Protein 7TYD (pdb70)

Secondary structure (DSSP, 8-state):
----EE-TT-SPPEEEETTS-EEEEE-EE--EEEEEEE--BTTBSB-SSS-B-EEEEE--EEEEE-S--GGG-EEEEEEEE-SS-EEEEEEEEEEE--/-HHHHHHHHHHHHHHHHHTT---HHHHHHHHHHHHHHHHTT--SHHHHHHHHHHHHHHHT-/-----B-TT-S--EEEETT--EEEEE-B---EEEEEE--BTTBSB-TTS-B-EEEEE--EEEEE-S--GGG-EEEEEEEE-SS-EEEEEEEEEEE-/-HHHHHHHHHHHHHHHHHTT---HHHHHHHHHHHHHHHHTT--SHHHHHHHHHHHHHHTT-

Foldseek 3Di:
DDWWDWDPCFDEAEEEEAQAKDKGATGTDPAKKWKKFQAQDPNRQADDVGHGRIDTDDTVDMDIGGRDDPRNWHKMKIWGGDPHGIDIDIYTYHYHYD/DVLLVVLVVLLVVLLVVLVPDPDPVVSVVSLVVSLVVQVVRDDDPVSVVVSVVSSVVSVVD/DDWWDWDPCFQPAEEEEQQAKDKGATDICAWKWKKFQAADPNDQADDVRHGRIDTDDGVPIDIGGRDDPRRWAKMWIKHGDPVGIDIDMYTYHYYD/DVLVVQQVVLLVVLLVVLVPDPPPVVNVVSLVVSLVSQVVSQDDVVSVVVSVVSSVVSVVD

GO terms:
  GO:0005007 fibroblast growth factor receptor activity (F, IGI)
  GO:0008284 positive regulation of cell population proliferation (P, IGI)
  GO:0008543 fibroblast growth factor receptor signaling pathway (P, IGI)
  GO:0008543 fibroblast growth factor receptor signaling pathway (P, IPI)
  GO:0005007 fibroblast growth factor receptor activity (F, IDA)
  GO:0008201 heparin binding (F, IDA)
  GO:0005783 endoplasmic reticulum (C, IDA)
  GO:0005886 plasma membrane (C, IDA)
  GO:0005911 cell-cell junction (C, IDA)
  GO:0017134 fibroblast growth factor binding (F, IDA)
  GO:0018108 peptidyl-tyrosine phosphorylation (P, IDA)
  GO:0046777 protein autophosphorylation (P, IDA)
  GO:0008284 positive regulation of cell population proliferation (P, IDA)
  GO:0008543 fibroblast growth factor receptor signaling pathway (P, IDA)
  GO:0004713 protein tyrosine kinase activity (F, EXP)
  GO:0043085 positive regulation of catalytic activity (P, IMP)
  GO:0045862 positive regulation of proteolysis (P, IMP)
  GO:0010715 regulation of extracellular matrix disassembly (P, IMP)
  GO:2000573 positive regulation of DNA biosynthetic process (P, IMP)
  GO:0016477 cell migration (P, IMP)

Sequence (316 aa):
PHRPILQAGLPANTTAVVGSDVELLCKVYSPHIQWLKHIVINGSSFGADGFPYVQVLKTVEVLYLRNVSAEDAGEYTCLAGNSIGLSYQSAWLTVLPEGDRRKEMDKVYRTAFKRITSTPDKEKRKEVVKEATEQLRRIAKDEEEKKKAAYMILFLKTLPHRPILQAGLPANTTAVVGSDVELLCKVYPHIQWLKHIVINGSSFGADGFPYVQVLKTVEVLYLRNVSAEDAGEYTCLAGNSIGLSYQSAWLTVLPGDRRKEMDKVYRTAFKRITSTPDKEKRKEVVKEATEQLRRIAKDEEEKKKAAYMILFLKTL

Nearest PDB structures (foldseek):
  7tyd-assembly2_D  TM=1.017E+00  e=3.652E-08  synthetic construct
  7n1k-assembly1_A  TM=9.881E-01  e=3.562E-07  synthetic construct
  7tyd-assembly1_A  TM=1.010E+00  e=1.880E-19  Homo sapiens
  7tyd-assembly2_C  TM=1.003E+00  e=1.451E-16  Homo sapiens
  1ev2-assembly1_H  TM=8.559E-01  e=1.284E-11  Homo sapiens

Solvent-accessible surface area: 15651 Å² total; per-residue (Å²): 178,95,32,0,94,38,73,100,58,47,7,56,114,45,87,14,47,58,49,42,101,10,54,7,79,5,14,50,119,107,112,40,29,5,6,0,22,15,34,76,10,63,77,49,37,55,24,93,80,28,40,12,32,9,52,35,67,47,129,118,30,60,17,179,26,73,102,2,51,80,86,45,20,5,40,4,0,5,0,4,1,26,71,40,12,31,30,104,34,52,6,137,3,56,27,81,115,146,93,96,49,50,66,43,10,52,56,41,2,41,98,8,31,60,44,2,72,90,25,124,84,85,88,38,71,66,65,42,33,60,67,10,46,69,40,1,43,86,54,18,106,60,125,76,22,6,20,20,1,12,7,12,46,20,3,7,78,44,64,168,117,42,11,48,28,64,89,52,34,5,55,118,44,98,12,48,82,46,39,105,13,56,5,70,0,15,56,168,109,68,22,2,3,0,15,20,39,88,9,69,71,54,27,66,20,91,77,30,37,10,35,8,41,38,78,104,93,116,31,37,8,166,26,87,108,2,41,79,92,48,32,4,50,5,0,0,0,0,1,31,70,49,14,31,26,97,46,48,9,128,2,51,23,84,160,75,88,103,55,64,40,4,47,55,40,3,38,92,6,32,61,40,3,72,88,30,125,91,80,83,35,64,67,63,40,33,64,65,9,44,71,46,0,38,73,37,10,148,75,101,65,18,6,22,16,0,13,12,28,32,29,1,2,76,41,58

InterPro domains:
  IPR000719 Protein kinase domain [PS50011] (467-755)
  IPR001245 Serine-threonine/tyrosine-protein kinase, catalytic domain [PF07714] (468-743)
  IPR001245 Serine-threonine/tyrosine-protein kinase, catalytic domain [PR00109] (550-563)
  IPR001245 Serine-threonine/tyrosine-protein kinase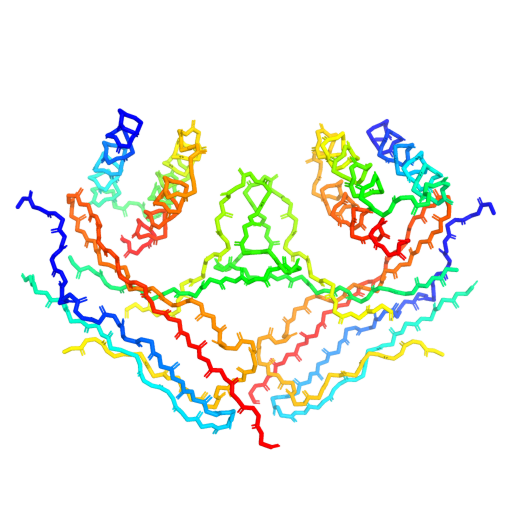, catalytic domain [PR00109] (602-620)
  IPR001245 Serine-threonine/tyrosine-protein kinase, catalytic domain [PR00109] (651-661)
  IPR001245 Serine-threonine/tyrosine-protein kinase, catalytic domain [PR00109] (670-692)
  IPR001245 Serine-threonine/tyrosine-protein kinase, catalytic domain [PR00109] (714-736)
  IPR003598 Immunoglobulin subtype 2 [SM00408] (48-108)
  IPR003598 Immunoglobulin subtype 2 [SM00408] (163-231)
  IPR003598 Immunoglobulin subtype 2 [SM00408] (262-340)
  IPR003599 Immunoglobulin domain subtype [SM00409] (42-116)
  IPR003599 Immunoglobulin domain subtype [SM00409] (157-242)
  IPR003599 Immunoglobulin domain subtype [SM00409] (256-351)
  IPR007110 Immunoglobulin-like domain [PS50835] (152-240)
  IPR007110 Immunoglobulin-like domain [PS50835] (249-349)
  IPR008266 Tyrosine-protein kinase, active site [PS00109] (608-620)
  IPR011009 Protein kinase-like domain superfamily [SSF56112] (458-743)
  IPR013098 Immunoglobulin I-set [PF07679] (161-239)
  IPR013783 Immunoglobulin-like fold [G3DSA:2.60.40.10] (32-110)
  IPR013783 Immunoglobulin-like fold [G3DSA:2.60.40.10] (138-244)

Structure (mmCIF, N/CA/C/O backbone):
data_7TYD
#
_entry.id   7TYD
#
_cell.length_a   52.798
_cell.length_b   58.664
_cell.length_c   68.055
_cell.angle_alpha   90.000
_cell.angle_beta   110.926
_cell.angle_gamma   90.000
#
_symmetry.space_group_name_H-M   'P 1 21 1'
#
loop_
_entity.id
_entity.type
_entity.pdbx_description
1 polymer 'Fibroblast growth factor receptor 4'
2 polymer Binder
3 water water
#
loop_
_atom_site.group_PDB
_atom_site.id
_atom_site.type_symbol
_atom_site.label_atom_id
_atom_site.label_alt_id
_atom_site.label_comp_id
_atom_site.label_asym_id
_atom_site.label_entity_id
_atom_site.label_seq_id
_atom_site.pdbx_PDB_ins_code
_atom_site.Cartn_x
_atom_site.Cartn_y
_atom_site.Cartn_z
_atom_site.occupancy
_atom_site.B_iso_or_equiv
_atom_site.auth_seq_id
_atom_site.auth_comp_id
_atom_site.auth_asym_id
_atom_site.auth_atom_id
_atom_site.pdbx_PDB_model_num
ATOM 1 N N . PRO A 1 23 ? -5.39292 -7.50775 42.47321 1.000 57.98037 246 PRO A N 1
ATOM 2 C CA . PRO A 1 23 ? -6.24819 -7.33330 41.29876 1.000 58.68745 246 PRO A CA 1
ATOM 3 C C . PRO A 1 23 ? -5.89155 -6.08104 40.50782 1.000 69.40823 246 PRO A C 1
ATOM 4 O O . PRO A 1 23 ? -6.77933 -5.41969 39.97020 1.000 67.16025 246 PRO A O 1
ATOM 8 N N . HIS A 1 24 ? -4.60143 -5.76475 40.43672 1.000 69.91159 247 HIS A N 1
ATOM 9 C CA . HIS A 1 24 ? -4.13280 -4.54161 39.80594 1.000 74.25774 247 HIS A CA 1
ATOM 10 C C . HIS A 1 24 ? -3.02061 -4.85185 38.81426 1.000 69.42302 247 HIS A C 1
ATOM 11 O O . HIS A 1 24 ? -2.46788 -5.95452 38.78288 1.000 70.88871 247 HIS A O 1
ATOM 18 N N . ARG A 1 25 ? -2.69922 -3.85307 37.99705 1.000 68.36842 248 ARG A N 1
ATOM 19 C CA . ARG A 1 25 ? -1.45668 -3.86694 37.25357 1.000 66.50622 248 ARG A CA 1
ATOM 20 C C . ARG A 1 25 ? -0.29272 -3.70938 38.22994 1.000 62.95766 248 ARG A C 1
ATOM 21 O O . ARG A 1 25 ? -0.47027 -3.19955 39.33936 1.000 71.07844 248 ARG A O 1
ATOM 23 N N . PRO A 1 26 ? 0.90571 -4.15156 37.85356 1.000 61.32728 249 PRO A N 1
ATOM 24 C CA . PRO A 1 26 ? 2.03759 -4.06469 38.78187 1.000 57.13096 249 PRO A CA 1
ATOM 25 C C . PRO A 1 26 ? 2.38921 -2.62189 39.10565 1.000 55.09300 249 PRO A C 1
ATOM 26 O O . PRO A 1 26 ? 2.22531 -1.71509 38.28544 1.000 60.48360 249 PRO A O 1
ATOM 30 N N . ILE A 1 27 ? 2.87317 -2.41787 40.32771 1.000 62.09172 250 ILE A N 1
ATOM 31 C CA . ILE A 1 27 ? 3.24307 -1.10149 40.83420 1.000 68.65054 250 ILE A CA 1
ATOM 32 C C . ILE A 1 27 ? 4.76204 -1.01965 40.87672 1.000 67.83280 250 ILE A C 1
ATOM 33 O O . ILE A 1 27 ? 5.42288 -1.90356 41.43710 1.000 56.59227 250 ILE A O 1
ATOM 38 N N . LEU A 1 28 ? 5.31441 0.03542 40.28477 1.000 67.78020 251 LEU A N 1
ATOM 39 C CA . LEU A 1 28 ? 6.75406 0.19741 40.16153 1.000 73.68530 251 LEU A CA 1
ATOM 40 C C . LEU A 1 28 ? 7.22233 1.42582 40.92839 1.000 57.52322 251 LEU A C 1
ATOM 41 O O . LEU A 1 28 ? 6.47962 2.39865 41.09105 1.000 47.91769 251 LEU A O 1
ATOM 43 N N . GLN A 1 29 ? 8.46504 1.36141 41.40375 1.000 57.61939 252 GLN A N 1
ATOM 44 C CA . GLN A 1 29 ? 9.10387 2.51170 42.02784 1.000 52.32814 252 GLN A CA 1
ATOM 45 C C . GLN A 1 29 ? 9.16084 3.65528 41.02694 1.000 53.57386 252 GLN A C 1
ATOM 46 O O . GLN A 1 29 ? 9.67687 3.49494 39.91708 1.000 68.74679 252 GLN A O 1
ATOM 52 N N . ALA A 1 30 ? 8.62895 4.81111 41.42409 1.000 52.63641 253 ALA A N 1
ATOM 53 C CA . ALA A 1 30 ? 8.32278 5.86066 40.45657 1.000 46.51970 253 ALA A CA 1
ATOM 54 C C . ALA A 1 30 ? 9.57802 6.43636 39.81174 1.000 63.71340 253 ALA A C 1
ATOM 55 O O . ALA A 1 30 ? 9.58038 6.73949 38.61347 1.000 83.29537 253 ALA A O 1
ATOM 57 N N . GLY A 1 31 ? 10.65457 6.59322 40.58001 1.000 56.10537 254 GLY A N 1
ATOM 58 C CA . GLY A 1 31 ? 11.80705 7.31904 40.07262 1.000 68.64335 254 GLY A CA 1
ATOM 59 C C . GLY A 1 31 ? 12.53753 6.62658 38.93608 1.000 54.56235 254 GLY A C 1
ATOM 60 O O . GLY A 1 31 ? 13.08915 7.29151 38.05505 1.000 37.40559 254 GLY A O 1
ATOM 61 N N . LEU A 1 32 ? 12.54356 5.29327 38.92682 1.000 56.15191 255 LEU A N 1
ATOM 62 C CA . LEU A 1 32 ? 13.45524 4.56452 38.05546 1.000 46.31340 255 LEU A CA 1
ATOM 63 C C . LEU A 1 32 ? 12.72753 3.92266 36.87384 1.000 58.02163 255 LEU A C 1
ATOM 64 O O . LEU A 1 32 ? 11.54014 3.59494 36.97074 1.000 48.09090 255 LEU A O 1
ATOM 69 N N . PRO A 1 33 ? 13.42155 3.71806 35.73532 1.000 55.36240 256 PRO A N 1
ATOM 70 C CA . PRO A 1 33 ? 14.83246 4.07227 35.52414 1.000 46.19794 256 PRO A CA 1
ATOM 71 C C . PRO A 1 33 ? 15.05955 5.57024 35.35084 1.000 39.93375 256 PRO A C 1
ATOM 72 O O . PRO A 1 33 ? 14.16111 6.28953 34.91603 1.000 35.28308 256 PRO A O 1
ATOM 76 N N . ALA A 1 34 ? 16.25376 6.02851 35.70748 1.000 31.82492 257 ALA A N 1
ATOM 77 C CA . ALA A 1 34 ? 16.61228 7.43499 35.61920 1.000 38.45430 257 ALA A CA 1
ATOM 78 C C . ALA A 1 34 ? 17.47763 7.67407 34.39045 1.000 41.72126 257 ALA A C 1
ATOM 79 O O . ALA A 1 34 ? 18.31298 6.83766 34.03565 1.000 44.80106 257 ALA A O 1
ATOM 81 N N . ASN A 1 35 ? 17.27361 8.82049 33.74628 1.000 38.51364 258 ASN A N 1
ATOM 82 C CA . ASN A 1 35 ? 18.04742 9.16352 32.56009 1.000 37.20581 258 ASN A CA 1
ATOM 83 C C . ASN A 1 35 ? 19.53055 9.22933 32.89838 1.000 44.70405 258 ASN A C 1
ATOM 84 O O . ASN A 1 35 ? 19.94978 10.01347 33.75596 1.000 47.90916 258 ASN A O 1
ATOM 89 N N . THR A 1 36 ? 20.32021 8.39970 32.22182 1.000 45.50384 259 THR A N 1
ATOM 90 C CA . THR A 1 36 ? 21.73700 8.23571 32.50896 1.000 44.86635 259 THR A CA 1
ATOM 91 C C . THR A 1 36 ? 22.56678 8.72423 31.33066 1.000 53.46615 259 THR A C 1
ATOM 92 O O . THR A 1 36 ? 22.19110 8.52769 30.17116 1.000 46.10526 259 THR A O 1
ATOM 96 N N . THR A 1 37 ? 23.69122 9.36718 31.63425 1.000 49.57040 260 THR A N 1
ATOM 97 C CA . THR A 1 37 ? 24.64958 9.80648 30.63263 1.000 46.74113 260 THR A CA 1
ATOM 98 C C . THR A 1 37 ? 25.96979 9.08312 30.85648 1.000 50.62450 260 THR A C 1
ATOM 99 O O . THR A 1 37 ? 26.48697 9.05066 31.97748 1.000 59.05249 260 THR A O 1
ATOM 103 N N . ALA A 1 38 ? 26.50745 8.49759 29.78835 1.000 60.17477 261 ALA A N 1
ATOM 104 C CA . ALA A 1 38 ? 27.74982 7.74495 29.87278 1.000 55.40315 261 ALA A CA 1
ATOM 105 C C . ALA A 1 38 ? 28.60798 8.04444 28.65468 1.000 53.71836 261 ALA A C 1
ATOM 106 O O . ALA A 1 38 ? 28.10992 8.45586 27.60519 1.000 50.12629 261 ALA A O 1
ATOM 108 N N . VAL A 1 39 ? 29.90776 7.82150 28.80487 1.000 57.63578 262 VAL A N 1
ATOM 109 C CA . VAL A 1 39 ? 30.84082 7.96544 27.69927 1.000 53.73294 262 VAL A CA 1
ATOM 110 C C . VAL A 1 39 ? 31.00751 6.61770 27.00852 1.000 62.05598 262 VAL A C 1
ATOM 111 O O . VAL A 1 39 ? 30.74837 5.55722 27.58392 1.000 74.13551 262 VAL A O 1
ATOM 113 N N . VAL A 1 40 ? 31.44655 6.65904 25.74877 1.000 61.12256 263 VAL A N 1
ATOM 114 C CA . VAL A 1 40 ? 31.69849 5.42467 25.01710 1.000 67.79597 263 VAL A CA 1
ATOM 115 C C . VAL A 1 40 ? 32.86748 4.68627 25.65936 1.000 61.63227 263 VAL A C 1
ATOM 116 O O . VAL A 1 40 ? 33.75525 5.28944 26.27794 1.000 63.00649 263 VAL A O 1
ATOM 120 N N . GLY A 1 41 ? 32.86116 3.36123 25.52867 1.000 62.94872 264 GLY A N 1
ATOM 121 C CA . GLY A 1 41 ? 33.86168 2.53228 26.16378 1.000 75.94621 264 GLY A CA 1
ATOM 122 C C . GLY A 1 41 ? 33.67137 2.31787 27.64900 1.000 74.52743 264 GLY A C 1
ATOM 123 O O . GLY A 1 41 ? 34.32950 1.43809 28.21950 1.000 77.73168 264 GLY A O 1
ATOM 124 N N . SER A 1 42 ? 32.80136 3.08772 28.29725 1.000 71.21071 265 SER A N 1
ATOM 125 C CA . SER A 1 42 ? 32.51394 2.91121 29.70954 1.000 67.46707 265 SER A CA 1
ATOM 126 C C . SER A 1 42 ? 31.37306 1.91044 29.88331 1.000 75.25017 265 SER A C 1
ATOM 127 O O . SER A 1 42 ? 30.80996 1.39402 28.91508 1.000 74.17500 265 SER A O 1
ATOM 129 N N . ASP A 1 43 ? 31.02743 1.62768 31.13443 1.000 68.34613 266 ASP A N 1
ATOM 130 C CA . ASP A 1 43 ? 29.94635 0.71020 31.45539 1.000 63.08298 266 ASP A CA 1
ATOM 131 C C . ASP A 1 43 ? 28.76396 1.47632 32.03659 1.000 65.89167 266 ASP A C 1
ATOM 132 O O . ASP A 1 43 ? 28.90757 2.58688 32.55556 1.000 67.11146 266 ASP A O 1
ATOM 137 N N . VAL A 1 44 ? 27.58252 0.86776 31.93615 1.000 70.63585 267 VAL A N 1
ATOM 138 C CA . VAL A 1 44 ? 26.32521 1.50879 32.30959 1.000 61.82453 267 VAL A CA 1
ATOM 139 C C . VAL A 1 44 ? 25.46852 0.50774 33.07205 1.000 58.09100 267 VAL A C 1
ATOM 140 O O . VAL A 1 44 ? 25.45531 -0.68537 32.74927 1.000 60.36053 267 VAL A O 1
ATOM 144 N N . GLU A 1 45 ? 24.74607 0.99490 34.08124 1.000 65.38765 268 GLU A N 1
ATOM 145 C CA . GLU A 1 45 ? 23.80829 0.18268 34.84549 1.000 58.52971 268 GLU A CA 1
ATOM 146 C C . GLU A 1 45 ? 22.48029 0.91703 34.95559 1.000 59.07277 268 GLU A C 1
ATOM 147 O O . GLU A 1 45 ? 22.43832 2.06620 35.40758 1.000 63.31891 268 GLU A O 1
ATOM 149 N N . LEU A 1 46 ? 21.40226 0.25520 34.54122 1.000 51.52200 269 LEU A N 1
ATOM 150 C CA . LEU A 1 46 ? 20.05352 0.80260 34.60038 1.000 50.51987 269 LEU A CA 1
ATOM 151 C C . LEU A 1 46 ? 19.23918 0.04274 35.63867 1.000 54.33461 269 LEU A C 1
ATOM 152 O O . LEU A 1 46 ? 19.32716 -1.18511 35.72993 1.000 65.43395 269 LEU A O 1
ATOM 157 N N . LEU A 1 47 ? 18.44117 0.77247 36.41285 1.000 58.33003 270 LEU A N 1
ATOM 158 C CA . LEU A 1 47 ? 17.77134 0.21905 37.57979 1.000 56.26174 270 LEU A CA 1
ATOM 159 C C . LEU A 1 47 ? 16.26079 0.15661 37.38594 1.000 54.99887 270 LEU A C 1
ATOM 160 O O . LEU A 1 47 ? 15.66346 0.99348 36.70266 1.000 51.33931 270 LEU A O 1
ATOM 165 N N . CYS A 1 48 ? 15.65521 -0.85540 38.00610 1.000 60.51401 271 CYS A N 1
ATOM 166 C CA . CYS A 1 48 ? 14.21083 -1.02028 38.08012 1.000 64.87016 271 CYS A CA 1
ATOM 167 C C . CYS A 1 48 ? 13.87917 -1.65442 39.42200 1.000 65.80665 271 CYS A C 1
ATOM 168 O O . CYS A 1 48 ? 14.61277 -2.52405 39.89957 1.000 67.81682 271 CYS A O 1
ATOM 171 N N . LYS A 1 49 ? 12.78235 -1.21340 40.03359 1.000 65.49114 272 LYS A N 1
ATOM 172 C CA . LYS A 1 49 ? 12.37285 -1.70095 41.34811 1.000 68.94044 272 LYS A CA 1
ATOM 173 C C . LYS A 1 49 ? 10.88808 -2.03142 41.30682 1.000 67.34979 272 LYS A C 1
ATOM 174 O O . LYS A 1 49 ? 10.05187 -1.13429 41.15655 1.000 66.53543 272 LYS A O 1
ATOM 176 N N . VAL A 1 50 ? 10.56280 -3.31318 41.44380 1.000 68.60559 273 VAL A N 1
ATOM 177 C CA . VAL A 1 50 ? 9.18500 -3.78956 41.42516 1.000 69.79179 273 VAL A CA 1
ATOM 178 C C . VAL A 1 50 ? 8.70000 -3.95689 42.85686 1.000 56.55892 273 VAL A C 1
ATOM 179 O O . VAL A 1 50 ? 9.42137 -4.48444 43.71278 1.000 48.44507 273 VAL A O 1
ATOM 183 N N . TYR A 1 51 ? 7.47561 -3.50780 43.11866 1.000 54.57334 274 TYR A N 1
ATOM 184 C CA . TYR A 1 51 ? 6.84374 -3.61487 44.43271 1.000 60.58847 274 TYR A CA 1
ATOM 185 C C . TYR A 1 51 ? 5.59872 -4.48471 44.28174 1.000 57.79781 274 TYR A C 1
ATOM 186 O O . TYR A 1 51 ? 4.51471 -3.98691 43.96816 1.000 62.21754 274 TYR A O 1
ATOM 195 N N . SER A 1 52 ? 5.75556 -5.78457 44.50897 1.000 66.69182 275 SER A N 1
ATOM 196 C CA . SER A 1 52 ? 4.64159 -6.71730 44.38263 1.000 77.81428 275 SER A CA 1
ATOM 197 C C . SER A 1 52 ? 4.91269 -8.00714 45.14923 1.000 65.50543 275 SER A C 1
ATOM 198 O O . SER A 1 52 ? 4.01417 -8.82619 45.33823 1.000 62.86164 275 SER A O 1
ATOM 201 N N . PRO A 1 56 ? 4.18724 -11.17351 37.86372 1.000 77.20707 279 PRO A N 1
ATOM 202 C CA . PRO A 1 56 ? 5.08227 -10.01273 37.82720 1.000 68.83453 279 PRO A CA 1
ATOM 203 C C . PRO A 1 56 ? 6.44405 -10.32616 37.20921 1.000 64.42878 279 PRO A C 1
ATOM 204 O O . PRO A 1 56 ? 7.43045 -10.49079 37.92775 1.000 72.70425 279 PRO A O 1
ATOM 208 N N . HIS A 1 57 ? 6.48752 -10.40844 35.88432 1.000 54.92088 280 HIS A N 1
ATOM 209 C CA . HIS A 1 57 ? 7.72582 -10.61658 35.15103 1.000 65.86150 280 HIS A CA 1
ATOM 210 C C . HIS A 1 57 ? 8.27182 -9.28357 34.65311 1.000 56.57255 280 HIS A C 1
ATOM 211 O O . HIS A 1 57 ? 7.53906 -8.30582 34.48408 1.000 45.91764 280 HIS A O 1
ATOM 213 N N . ILE A 1 58 ? 9.58016 -9.25749 34.41884 1.000 55.72064 281 ILE A N 1
ATOM 214 C CA . ILE A 1 58 ? 10.29238 -8.05290 34.01373 1.000 48.15895 281 ILE A CA 1
ATOM 215 C C . ILE A 1 58 ? 11.04515 -8.35047 32.72689 1.000 53.51571 281 ILE A C 1
ATOM 216 O O . ILE A 1 58 ? 11.70209 -9.39182 32.61379 1.000 58.63436 281 ILE A O 1
ATOM 221 N N . GLN A 1 59 ? 10.93577 -7.44922 31.75464 1.000 50.61252 282 GLN A N 1
ATOM 222 C CA . GLN A 1 59 ? 11.78429 -7.49676 30.57352 1.000 58.87770 282 GLN A CA 1
ATOM 223 C C . GLN A 1 59 ? 12.10131 -6.07456 30.14329 1.000 42.23746 282 GLN A C 1
ATOM 224 O O . GLN A 1 59 ? 11.21139 -5.22002 30.09488 1.000 37.02387 282 GLN A O 1
ATOM 230 N N . TRP A 1 60 ? 13.37220 -5.82079 29.86039 1.000 42.89448 283 TRP A N 1
ATOM 231 C CA . TRP A 1 60 ? 13.80714 -4.51326 29.40044 1.000 46.19979 283 TRP A CA 1
ATOM 232 C C . TRP A 1 60 ? 13.70704 -4.42453 27.88669 1.000 43.15370 283 TRP A C 1
ATOM 233 O O . TRP A 1 60 ? 13.75502 -5.43511 27.18101 1.000 49.41203 283 TRP A O 1
ATOM 244 N N . LEU A 1 61 ? 13.58119 -3.19689 27.38919 1.000 48.68031 284 LEU A N 1
ATOM 245 C CA . LEU A 1 61 ? 13.44710 -2.96974 25.96032 1.000 55.03374 284 LEU A CA 1
ATOM 246 C C . LEU A 1 61 ? 14.23526 -1.73997 25.54021 1.000 43.99969 284 LEU A C 1
ATOM 247 O O . LEU A 1 61 ? 14.43194 -0.80506 26.32056 1.000 46.65688 284 LEU A O 1
ATOM 252 N N . LYS A 1 62 ? 14.68107 -1.75737 24.28963 1.000 46.25736 285 LYS A N 1
ATOM 253 C CA . LYS A 1 62 ? 15.30545 -0.61473 23.65039 1.000 44.04867 285 LYS A CA 1
ATOM 254 C C . LYS A 1 62 ? 14.43103 -0.18003 22.48778 1.000 39.12976 285 LYS A C 1
ATOM 255 O O . LYS A 1 62 ? 13.79063 -1.00268 21.82647 1.000 38.87965 285 LYS A O 1
ATOM 261 N N . HIS A 1 63 ? 14.39642 1.11773 22.24888 1.000 42.91774 286 HIS A N 1
ATOM 262 C CA . HIS A 1 63 ? 13.63733 1.66942 21.14084 1.000 48.68280 286 HIS A CA 1
ATOM 263 C C . HIS A 1 63 ? 14.56955 1.85112 19.94881 1.000 50.50982 286 HIS A C 1
ATOM 264 O O . HIS A 1 63 ? 15.46364 2.70205 19.97603 1.000 56.14473 286 HIS A O 1
ATOM 271 N N . ILE A 1 64 ? 14.35434 1.04955 18.91261 1.000 43.42252 287 ILE A N 1
ATOM 272 C CA . ILE A 1 64 ? 15.25241 0.98697 17.76181 1.000 52.16720 287 ILE A CA 1
ATOM 273 C C . ILE A 1 64 ? 14.88964 2.10608 16.79699 1.000 43.37973 287 ILE A C 1
ATOM 274 O O . ILE A 1 64 ? 13.71776 2.27665 16.43687 1.000 41.48578 287 ILE A O 1
ATOM 279 N N . VAL A 1 65 ? 15.89312 2.86025 16.35871 1.000 44.33830 288 VAL A N 1
ATOM 280 C CA . VAL A 1 65 ? 15.70346 3.94736 15.40440 1.000 60.64783 288 VAL A CA 1
ATOM 281 C C . VAL A 1 65 ? 16.17963 3.47020 14.03795 1.000 47.51781 288 VAL A C 1
ATOM 282 O O . VAL A 1 65 ? 17.36392 3.16420 13.85412 1.000 45.32732 288 VAL A O 1
ATOM 286 N N . ILE A 1 66 ? 15.25528 3.39043 13.08480 1.000 39.17366 289 ILE A N 1
ATOM 287 C CA . ILE A 1 66 ? 15.54326 2.92170 11.73458 1.000 43.75206 289 ILE A CA 1
ATOM 288 C C . ILE A 1 66 ? 15.32773 4.09588 10.79159 1.000 46.78273 289 ILE A C 1
ATOM 289 O O . ILE A 1 66 ? 14.18978 4.54248 10.59573 1.000 51.14996 289 ILE A O 1
ATOM 294 N N . ASN A 1 67 ? 16.42183 4.60087 10.21751 1.000 41.02451 290 ASN A N 1
ATOM 295 C CA . ASN A 1 67 ? 16.38627 5.72713 9.28333 1.000 46.64195 290 ASN A CA 1
ATOM 296 C C . ASN A 1 67 ? 15.77704 6.96796 9.93574 1.000 50.80531 290 ASN A C 1
ATOM 297 O O . ASN A 1 67 ? 14.89789 7.62697 9.37668 1.000 55.78318 290 ASN A O 1
ATOM 302 N N . GLY A 1 68 ? 16.25739 7.28424 11.13706 1.000 44.84212 291 GLY A N 1
ATOM 303 C CA . GLY A 1 68 ? 15.81043 8.46869 11.84202 1.000 48.26352 291 GLY A CA 1
ATOM 304 C C . GLY A 1 68 ? 14.38427 8.43335 12.33771 1.000 49.22266 291 GLY A C 1
ATOM 305 O O . GLY A 1 68 ? 13.86053 9.47561 12.74198 1.000 59.61538 291 GLY A O 1
ATOM 306 N N . SER A 1 69 ? 13.73520 7.27147 12.32091 1.000 46.92885 292 SER A N 1
ATOM 307 C CA . SER A 1 69 ? 12.36240 7.14196 12.79502 1.000 46.01744 292 SER A CA 1
ATOM 308 C C . SER A 1 69 ? 12.25672 5.88562 13.64214 1.000 50.97299 292 SER A C 1
ATOM 309 O O . SER A 1 69 ? 12.53537 4.78401 13.15877 1.000 46.75568 292 SER A O 1
ATOM 312 N N . SER A 1 70 ? 11.85876 6.05183 14.90127 1.000 55.82861 293 SER A N 1
ATOM 313 C CA . SER A 1 70 ? 11.65239 4.92194 15.79584 1.000 51.90465 293 SER A CA 1
ATOM 314 C C . SER A 1 70 ? 10.32563 4.21643 15.55630 1.000 54.85415 293 SER A C 1
ATOM 315 O O . SER A 1 70 ? 10.02342 3.24521 16.25644 1.000 60.93332 293 SER A O 1
ATOM 318 N N . PHE A 1 71 ? 9.53380 4.66878 14.59058 1.000 58.22492 294 PHE A N 1
ATOM 319 C CA . PHE A 1 71 ? 8.22179 4.10173 14.32766 1.000 63.59208 294 PHE A CA 1
ATOM 320 C C . PHE A 1 71 ? 8.18150 3.46134 12.94639 1.000 65.79809 294 PHE A C 1
ATOM 321 O O . PHE A 1 71 ? 8.85984 3.90390 12.01463 1.000 53.99834 294 PHE A O 1
ATOM 329 N N . GLY A 1 72 ? 7.37404 2.41462 12.82984 1.000 67.30953 295 GLY A N 1
ATOM 330 C CA . GLY A 1 72 ? 7.30998 1.59593 11.63544 1.000 65.84228 295 GLY A CA 1
ATOM 331 C C . GLY A 1 72 ? 6.34768 2.11588 10.59155 1.000 70.17961 295 GLY A C 1
ATOM 332 O O . GLY A 1 72 ? 6.05470 3.31336 10.51627 1.000 69.92642 295 GLY A O 1
ATOM 333 N N . ALA A 1 73 ? 5.84476 1.19161 9.77098 1.000 61.92749 296 ALA A N 1
ATOM 334 C CA . ALA A 1 73 ? 4.97638 1.57238 8.66216 1.000 58.80387 296 ALA A CA 1
ATOM 335 C C . ALA A 1 73 ? 3.59609 1.98799 9.15510 1.000 6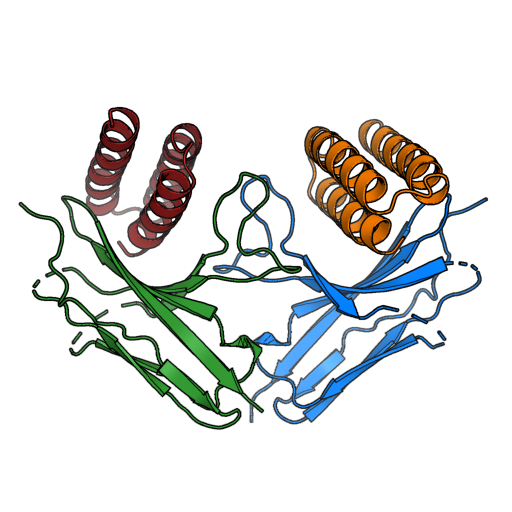0.06625 296 ALA A C 1
ATOM 336 O O . ALA A 1 73 ? 3.09245 3.05721 8.79149 1.000 56.29397 296 ALA A O 1
ATOM 338 N N . ASP A 1 74 ? 2.96574 1.15438 9.98249 1.000 65.43543 297 ASP A N 1
ATOM 339 C CA . ASP A 1 74 ? 1.61197 1.42691 10.44729 1.000 47.50073 297 ASP A CA 1
ATOM 340 C C . ASP A 1 74 ? 1.56166 2.41983 11.60043 1.000 52.71184 297 ASP A C 1
ATOM 341 O O . ASP A 1 74 ? 0.46815 2.86958 11.96009 1.000 48.61642 297 ASP A O 1
ATOM 343 N N . GLY A 1 75 ? 2.70350 2.77695 12.17860 1.000 52.29389 298 GLY A N 1
ATOM 344 C CA . GLY A 1 75 ? 2.74308 3.64692 13.33284 1.000 54.65706 298 GLY A CA 1
ATOM 345 C C . GLY A 1 75 ? 3.09718 2.96528 14.63553 1.000 56.42064 298 GLY A C 1
ATOM 346 O O . GLY A 1 75 ? 2.87167 3.55128 15.70007 1.000 66.62289 298 GLY A O 1
ATOM 347 N N . PHE A 1 76 ? 3.62833 1.75122 14.58975 1.000 59.54038 299 PHE A N 1
ATOM 348 C CA . PHE A 1 76 ? 4.08658 1.00518 15.74991 1.000 54.35149 299 PHE A CA 1
ATOM 349 C C . PHE A 1 76 ? 5.58266 1.21611 15.96054 1.000 59.53255 299 PHE A C 1
ATOM 350 O O . PHE A 1 76 ? 6.33536 1.38204 14.99522 1.000 64.34249 299 PHE A O 1
ATOM 358 N N . PRO A 1 77 ? 6.04303 1.20853 17.20757 1.000 68.60087 300 PRO A N 1
ATOM 359 C CA . PRO A 1 77 ? 7.45594 1.48408 17.47150 1.000 71.34472 300 PRO A CA 1
ATOM 360 C C . PRO A 1 77 ? 8.32982 0.25653 17.27858 1.000 62.63059 300 PRO A C 1
ATOM 361 O O . PRO A 1 77 ? 7.91844 -0.88219 17.51572 1.000 57.13511 300 PRO A O 1
ATOM 365 N N . TYR A 1 78 ? 9.55456 0.51001 16.82260 1.000 66.17818 301 TYR A N 1
ATOM 366 C CA . TYR A 1 78 ? 10.59292 -0.51294 16.78845 1.000 56.58257 301 TYR A CA 1
ATOM 367 C C . TYR A 1 78 ? 11.09384 -0.70391 18.21203 1.000 48.21085 301 TYR A C 1
ATOM 368 O O . TYR A 1 78 ? 11.77951 0.16832 18.75620 1.000 49.72888 301 TYR A O 1
ATOM 377 N N . VAL A 1 79 ? 10.74385 -1.82653 18.82730 1.000 51.86850 302 VAL A N 1
ATOM 378 C CA . VAL A 1 79 ? 11.11711 -2.09713 20.20761 1.000 41.90767 302 VAL A CA 1
ATOM 379 C C . VAL A 1 79 ? 11.63578 -3.52309 20.30118 1.000 41.36280 302 VAL A C 1
ATOM 380 O O . VAL A 1 79 ? 11.04947 -4.45028 19.72711 1.000 45.23590 302 VAL A O 1
ATOM 384 N N . GLN A 1 80 ? 12.74710 -3.69955 21.01177 1.000 38.51290 303 GLN A N 1
ATOM 385 C CA . GLN A 1 80 ? 13.45247 -4.97130 21.09083 1.000 45.49688 303 GLN A CA 1
ATOM 386 C C . GLN A 1 80 ? 13.64017 -5.35873 22.55033 1.000 49.62474 303 GLN A C 1
ATOM 387 O O . GLN A 1 80 ? 14.00420 -4.51418 23.37229 1.000 46.22397 303 GLN A O 1
ATOM 393 N N . VAL A 1 81 ? 13.39725 -6.62742 22.86977 1.000 40.52163 304 VAL A N 1
ATOM 394 C CA . VAL A 1 81 ? 13.57183 -7.11474 24.23510 1.000 41.70806 304 VAL A CA 1
ATOM 395 C C . VAL A 1 81 ? 15.04730 -7.40957 24.47371 1.000 46.09420 304 VAL A C 1
ATOM 396 O O . VAL A 1 81 ? 15.70325 -8.06486 23.65556 1.000 52.47989 304 VAL A O 1
ATOM 398 N N . LEU A 1 82 ? 15.57234 -6.92836 25.60077 1.000 46.53537 305 LEU A N 1
ATOM 399 C CA . LEU A 1 82 ? 16.99013 -7.04735 25.92906 1.000 46.49329 305 LEU A CA 1
ATOM 400 C C . LEU A 1 82 ? 17.28670 -8.14741 26.93755 1.000 47.71203 305 LEU A C 1
ATOM 401 O O . LEU A 1 82 ? 18.26597 -8.88128 26.77478 1.000 48.04537 305 LEU A O 1
ATOM 406 N N . LYS A 1 83 ? 16.47837 -8.26679 27.98651 1.000 44.77031 306 LYS A N 1
ATOM 407 C CA . LYS A 1 83 ? 16.68966 -9.27356 29.01492 1.000 39.08767 306 LYS A CA 1
ATOM 408 C C . LYS A 1 83 ? 15.34317 -9.61162 29.63864 1.000 47.36946 306 LYS A C 1
ATOM 409 O O . LYS A 1 83 ? 14.30864 -9.04743 29.27277 1.000 43.32123 306 LYS A O 1
ATOM 411 N N . THR A 1 84 ? 15.36149 -10.54503 30.58484 1.000 59.35412 307 THR A N 1
ATOM 412 C CA . THR A 1 84 ? 14.14471 -10.95041 31.28045 1.000 58.15487 307 THR A CA 1
ATOM 413 C C . THR A 1 84 ? 14.42090 -11.24391 32.75231 1.000 56.19865 307 THR A C 1
ATOM 414 O O . THR A 1 84 ? 15.57455 -11.33536 33.17242 1.000 52.10942 307 THR A O 1
ATOM 418 N N . VAL A 1 92 ? 16.38438 -5.03587 43.69649 1.000 43.50229 315 VAL A N 1
ATOM 419 C CA . VAL A 1 92 ? 16.20800 -4.09913 42.59352 1.000 74.09126 315 VAL A CA 1
ATOM 420 C C . VAL A 1 92 ? 16.71101 -4.71775 41.29515 1.000 68.30948 315 VAL A C 1
ATOM 421 O O . VAL A 1 92 ? 17.77379 -5.33710 41.26311 1.000 69.74477 315 VAL A O 1
ATOM 423 N N . GLU A 1 93 ? 15.94094 -4.54502 40.22368 1.000 63.04711 316 GLU A N 1
ATOM 424 C CA . GLU A 1 93 ? 16.27597 -5.12970 38.92916 1.000 65.39048 316 GLU A CA 1
ATOM 425 C C . GLU A 1 93 ? 17.25198 -4.21297 38.20159 1.000 64.30954 316 GLU A C 1
ATOM 426 O O . GLU A 1 93 ? 16.90407 -3.08486 37.83725 1.000 67.14099 316 GLU A O 1
ATOM 428 N N . VAL A 1 94 ? 18.47177 -4.69587 37.98583 1.000 60.91279 317 VAL A N 1
ATOM 429 C CA . VAL A 1 94 ? 19.50142 -3.94362 37.28187 1.000 66.03341 317 VAL A CA 1
ATOM 430 C C . VAL A 1 94 ? 19.74447 -4.59031 35.92508 1.000 65.54705 317 VAL A C 1
ATOM 431 O O . VAL A 1 94 ? 19.55518 -5.79884 35.74243 1.000 67.30098 317 VAL A O 1
ATOM 435 N N . LEU A 1 95 ? 20.14121 -3.76586 34.95873 1.000 66.74449 318 LEU A N 1
ATOM 436 C CA . LEU A 1 95 ? 20.56058 -4.23068 33.64293 1.000 66.66898 318 LEU A CA 1
ATOM 437 C C . LEU A 1 95 ? 21.98496 -3.74738 33.42523 1.000 64.74209 318 LEU A C 1
ATOM 438 O O . LEU A 1 95 ? 22.24208 -2.53900 33.44471 1.000 63.74668 318 LEU A O 1
ATOM 443 N N . TYR A 1 96 ? 22.90141 -4.68538 33.21079 1.000 58.79260 319 TYR A N 1
ATOM 444 C CA . TYR A 1 96 ? 24.29785 -4.34149 32.99113 1.000 56.82845 319 TYR A CA 1
ATOM 445 C C . TYR A 1 96 ? 24.53064 -4.00902 31.52326 1.000 54.49370 319 TYR A C 1
ATOM 446 O O . TYR A 1 96 ? 24.13328 -4.76840 30.63435 1.000 57.94116 319 TYR A O 1
ATOM 455 N N . LEU A 1 97 ? 25.17395 -2.87109 31.27168 1.000 60.33875 320 LEU A N 1
ATOM 456 C CA . LEU A 1 97 ? 25.55946 -2.46135 29.92452 1.000 57.56547 320 LEU A CA 1
ATOM 457 C C . LEU A 1 97 ? 27.05441 -2.17858 29.92902 1.000 57.79272 320 LEU A C 1
ATOM 458 O O . LEU A 1 97 ? 27.49795 -1.17970 30.50411 1.000 59.82631 320 LEU A O 1
ATOM 463 N N . ARG A 1 98 ? 27.82658 -3.05278 29.29162 1.000 60.94449 321 ARG A N 1
ATOM 464 C CA . ARG A 1 98 ? 29.27576 -2.93475 29.23911 1.000 67.02667 321 ARG A CA 1
ATOM 465 C C . ARG A 1 98 ? 29.71261 -2.47193 27.85629 1.000 69.08109 321 ARG A C 1
ATOM 466 O O . ARG A 1 98 ? 29.16372 -2.91515 26.84222 1.000 65.95261 321 ARG A O 1
ATOM 468 N N . ASN A 1 99 ? 30.70075 -1.57873 27.82731 1.000 69.52494 322 ASN A N 1
ATOM 469 C CA . ASN A 1 99 ? 31.28980 -1.06811 26.58992 1.000 78.14340 322 ASN A CA 1
ATOM 470 C C . ASN A 1 99 ? 30.21220 -0.50659 25.66077 1.000 83.86312 322 ASN A C 1
ATOM 471 O O . ASN A 1 99 ? 29.95633 -1.01837 24.56900 1.000 87.03670 322 ASN A O 1
ATOM 476 N N . VAL A 1 100 ? 29.57522 0.57072 26.12195 1.000 73.92032 323 VAL A N 1
ATOM 477 C CA . VAL A 1 100 ? 28.47522 1.16488 25.37426 1.000 71.86849 323 VAL A CA 1
ATOM 478 C C . VAL A 1 100 ? 29.00938 1.86398 24.13181 1.000 69.26061 323 VAL A C 1
ATOM 479 O O . VAL A 1 100 ? 30.07058 2.50238 24.15860 1.000 76.01869 323 VAL A O 1
ATOM 483 N N . SER A 1 101 ? 28.27236 1.74274 23.03458 1.000 66.34665 324 SER A N 1
ATOM 484 C CA . SER A 1 101 ? 28.61308 2.36254 21.76253 1.000 57.35196 324 SER A CA 1
ATOM 485 C C . SER A 1 101 ? 27.53453 3.37409 21.38599 1.000 57.36507 324 SER A C 1
ATOM 486 O O . SER A 1 101 ? 26.56246 3.58230 22.11633 1.000 59.71169 324 SER A O 1
ATOM 488 N N . ALA A 1 102 ? 27.71697 4.00510 20.22332 1.000 59.00912 325 ALA A N 1
ATOM 489 C CA . ALA A 1 102 ? 26.77106 5.02379 19.77832 1.000 45.49966 325 ALA A CA 1
ATOM 490 C C . ALA A 1 102 ? 25.39029 4.42916 19.53273 1.000 54.68813 325 ALA A C 1
ATOM 491 O O . ALA A 1 102 ? 24.37071 5.06762 19.81947 1.000 63.25272 325 ALA A O 1
ATOM 493 N N . GLU A 1 103 ? 25.33581 3.20482 19.00556 1.000 56.53135 326 GLU A N 1
ATOM 494 C CA . GLU A 1 103 ? 24.06103 2.53941 18.76890 1.000 51.48449 326 GLU A CA 1
ATOM 495 C C . GLU A 1 103 ? 23.39535 2.06573 20.05348 1.000 59.55222 326 GLU A C 1
ATOM 496 O O . GLU A 1 103 ? 22.22885 1.66009 20.01146 1.000 52.41812 326 GLU A O 1
ATOM 498 N N . ASP A 1 104 ? 24.10018 2.10655 21.18564 1.000 54.67741 327 ASP A N 1
ATOM 499 C CA . ASP A 1 104 ? 23.53625 1.63840 22.44471 1.000 62.23350 327 ASP A CA 1
ATOM 500 C C . ASP A 1 104 ? 22.65461 2.67855 23.12147 1.000 55.85651 327 ASP A C 1
ATOM 501 O O . ASP A 1 104 ? 21.81219 2.31133 23.94742 1.000 47.61658 327 ASP A O 1
ATOM 506 N N . ALA A 1 105 ? 22.82696 3.95754 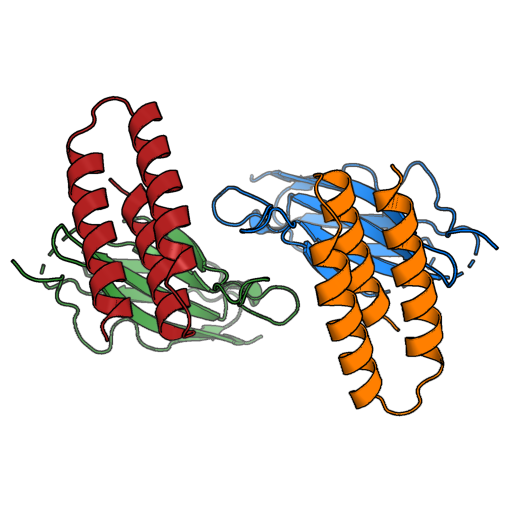22.79817 1.000 61.68238 328 ALA A N 1
ATOM 507 C CA . ALA A 1 105 ? 22.00781 4.99491 23.40204 1.000 56.20703 328 ALA A CA 1
ATOM 508 C C . ALA A 1 105 ? 20.59859 4.97356 22.81588 1.000 52.80291 328 ALA A C 1
ATOM 509 O O . ALA A 1 105 ? 20.33016 4.35900 21.78078 1.000 60.65726 328 ALA A O 1
ATOM 511 N N . GLY A 1 106 ? 19.69418 5.66437 23.49206 1.000 49.38828 329 GLY A N 1
ATOM 512 C CA . GLY A 1 106 ? 18.31356 5.74060 23.08050 1.000 54.52781 329 GLY A CA 1
ATOM 513 C C . GLY A 1 106 ? 17.40207 5.58821 24.27536 1.000 44.98030 329 GLY A C 1
ATOM 514 O O . GLY A 1 106 ? 17.79856 5.83552 25.41249 1.000 44.80811 329 GLY A O 1
ATOM 515 N N . GLU A 1 107 ? 16.17005 5.16856 24.00622 1.000 50.30578 330 GLU A N 1
ATOM 516 C CA . GLU A 1 107 ? 15.16375 5.01295 25.04588 1.000 55.33487 330 GLU A CA 1
ATOM 517 C C . GLU A 1 107 ? 15.13719 3.56962 25.53067 1.000 46.93293 330 GLU A C 1
ATOM 518 O O . GLU A 1 107 ? 15.05325 2.63773 24.72432 1.000 51.88643 330 GLU A O 1
ATOM 524 N N . TYR A 1 108 ? 15.20769 3.39143 26.84603 1.000 46.34033 331 TYR A N 1
ATOM 525 C CA . TYR A 1 108 ? 15.08948 2.08560 27.47413 1.000 50.88795 331 TYR A CA 1
ATOM 526 C C . TYR A 1 108 ? 13.84006 2.06340 28.34425 1.000 36.66341 331 TYR A C 1
ATOM 527 O O . TYR A 1 108 ? 13.45239 3.08164 28.92422 1.000 47.07804 331 TYR A O 1
ATOM 536 N N . THR A 1 109 ? 13.20558 0.89570 28.42643 1.000 34.22668 332 THR A N 1
ATOM 537 C CA . THR A 1 109 ? 11.92891 0.76393 29.11243 1.000 43.25812 332 THR A CA 1
ATOM 538 C C . THR A 1 109 ? 11.92667 -0.50108 29.95943 1.000 49.42554 332 THR A C 1
ATOM 539 O O . THR A 1 109 ? 12.52323 -1.51633 29.59172 1.000 53.92163 332 THR A O 1
ATOM 543 N N . CYS A 1 110 ? 11.24682 -0.42565 31.10215 1.000 54.17232 333 CYS A N 1
ATOM 544 C CA . CYS A 1 110 ? 11.10042 -1.54030 32.03289 1.000 50.73116 333 CYS A CA 1
ATOM 545 C C . CYS A 1 110 ? 9.64544 -1.99592 32.00052 1.000 45.82192 333 CYS A C 1
ATOM 546 O O . CYS A 1 110 ? 8.75720 -1.27413 32.46556 1.000 46.04229 333 CYS A O 1
ATOM 549 N N . LEU A 1 111 ? 9.39669 -3.18690 31.45209 1.000 45.91670 334 LEU A N 1
ATOM 550 C CA . LEU A 1 111 ? 8.04572 -3.73524 31.35514 1.000 47.68980 334 LEU A CA 1
ATOM 551 C C . LEU A 1 111 ? 7.79813 -4.70391 32.50350 1.000 46.93021 334 LEU A C 1
ATOM 552 O O . LEU A 1 111 ? 8.40526 -5.77856 32.56294 1.000 52.21672 334 LEU A O 1
ATOM 557 N N . ALA A 1 112 ? 6.89328 -4.32567 33.39952 1.000 51.87630 335 ALA A N 1
ATOM 558 C CA . ALA A 1 112 ? 6.33828 -5.21887 34.40284 1.000 56.22425 335 ALA A CA 1
ATOM 559 C C . ALA A 1 112 ? 4.88134 -5.49140 34.06101 1.000 54.19681 335 ALA A C 1
ATOM 560 O O . ALA A 1 112 ? 4.14822 -4.57961 33.66680 1.000 50.60854 335 ALA A O 1
ATOM 562 N N . GLY A 1 113 ? 4.46496 -6.74482 34.20563 1.000 48.09453 336 GLY A N 1
ATOM 563 C CA . GLY A 1 113 ? 3.09571 -7.11139 33.90174 1.000 48.45655 336 GLY A CA 1
ATOM 564 C C . GLY A 1 113 ? 2.64891 -8.29640 34.72817 1.000 50.86969 336 GLY A C 1
ATOM 565 O O . GLY A 1 113 ? 3.46340 -9.07293 35.23713 1.000 49.65680 336 GLY A O 1
ATOM 566 N N . ASN A 1 114 ? 1.33346 -8.42028 34.86046 1.000 49.49917 337 ASN A N 1
ATOM 567 C CA . ASN A 1 114 ? 0.73289 -9.53866 35.57051 1.000 54.30560 337 ASN A CA 1
ATOM 568 C C . ASN A 1 114 ? -0.56185 -9.91649 34.86240 1.000 53.98341 337 ASN A C 1
ATOM 569 O O . ASN A 1 114 ? -0.78025 -9.56256 33.69898 1.000 64.97453 337 ASN A O 1
ATOM 574 N N . SER A 1 115 ? -1.42675 -10.64349 35.57241 1.000 54.26222 338 SER A N 1
ATOM 575 C CA . SER A 1 115 ? -2.66962 -11.11503 34.97503 1.000 57.45151 338 SER A CA 1
ATOM 576 C C . SER A 1 115 ? -3.57951 -9.96225 34.57740 1.000 52.59004 338 SER A C 1
ATOM 577 O O . SER A 1 115 ? -4.35173 -10.08159 33.62146 1.000 54.04263 338 SER A O 1
ATOM 580 N N . ILE A 1 116 ? -3.49763 -8.84048 35.28743 1.000 56.40291 339 ILE A N 1
ATOM 581 C CA . ILE A 1 116 ? -4.40544 -7.72042 35.05466 1.000 62.42135 339 ILE A CA 1
ATOM 582 C C . ILE A 1 116 ? -3.90196 -6.81242 33.93945 1.000 56.41555 339 ILE A C 1
ATOM 583 O O . ILE A 1 116 ? -4.64161 -6.49979 33.00055 1.000 53.91851 339 ILE A O 1
ATOM 585 N N . GLY A 1 117 ? -2.65549 -6.37426 34.01196 1.000 55.86663 340 GLY A N 1
ATOM 586 C CA . GLY A 1 117 ? -2.15022 -5.45025 33.02080 1.000 49.96935 340 GLY A CA 1
ATOM 587 C C . GLY A 1 117 ? -0.65691 -5.25342 33.13071 1.000 53.88496 340 GLY A C 1
ATOM 588 O O . GLY A 1 117 ? 0.06566 -6.11572 33.63370 1.000 50.56240 340 GLY A O 1
ATOM 589 N N . LEU A 1 118 ? -0.20131 -4.09820 32.64818 1.000 56.02677 341 LEU A N 1
ATOM 590 C CA . LEU A 1 118 ? 1.21911 -3.78550 32.59395 1.000 48.97377 341 LEU A CA 1
ATOM 591 C C . LEU A 1 118 ? 1.46342 -2.36459 33.08162 1.000 50.59185 341 LEU A C 1
ATOM 592 O O . LEU A 1 118 ? 0.56276 -1.52214 33.09706 1.000 53.83820 341 LEU A O 1
ATOM 597 N N . SER A 1 119 ? 2.71009 -2.11088 33.47415 1.000 53.79167 342 SER A N 1
ATOM 598 C CA . SER A 1 119 ? 3.16765 -0.79113 33.88204 1.000 59.47781 342 SER A CA 1
ATOM 599 C C . SER A 1 119 ? 4.59839 -0.60979 33.39995 1.000 61.70374 342 SER A C 1
ATOM 600 O O . SER A 1 119 ? 5.40473 -1.54176 33.47270 1.000 53.74920 342 SER A O 1
ATOM 603 N N . TYR A 1 120 ? 4.91260 0.58672 32.90687 1.000 60.74688 343 TYR A N 1
ATOM 604 C CA . TYR A 1 120 ? 6.22024 0.82348 32.31333 1.000 46.92399 343 TYR A CA 1
ATOM 605 C C . TYR A 1 120 ? 6.68173 2.24578 32.58937 1.000 47.69946 343 TYR A C 1
ATOM 606 O O . TYR A 1 120 ? 5.88826 3.18917 32.53640 1.000 48.41074 343 TYR A O 1
ATOM 615 N N . GLN A 1 121 ? 7.97407 2.38384 32.87877 1.000 47.82248 344 GLN A N 1
ATOM 616 C CA . GLN A 1 121 ? 8.63114 3.67574 33.01989 1.000 54.15506 344 GLN A CA 1
ATOM 617 C C . GLN A 1 121 ? 9.85772 3.68526 32.12095 1.000 57.28501 344 GLN A C 1
ATOM 618 O O . GLN A 1 121 ? 10.61604 2.71059 32.09258 1.000 48.18486 344 GLN A O 1
ATOM 620 N N . SER A 1 122 ? 10.04982 4.77767 31.38912 1.000 52.79817 345 SER A N 1
ATOM 621 C CA . SER A 1 122 ? 11.10145 4.86830 30.38903 1.000 45.06197 345 SER A CA 1
ATOM 622 C C . SER A 1 122 ? 12.15890 5.88549 30.79724 1.000 45.54616 345 SER A C 1
ATOM 623 O O . SER A 1 122 ? 11.86765 6.88311 31.46349 1.000 53.05894 345 SER A O 1
ATOM 626 N N . ALA A 1 123 ? 13.39508 5.61468 30.38430 1.000 32.90203 346 ALA A N 1
ATOM 627 C CA . ALA A 1 123 ? 14.51013 6.52856 30.57227 1.000 39.06478 346 ALA A CA 1
ATOM 628 C C . ALA A 1 123 ? 15.33858 6.54960 29.29655 1.000 52.25295 346 ALA A C 1
ATOM 629 O O . ALA A 1 123 ? 15.28278 5.62462 28.48255 1.000 53.07281 346 ALA A O 1
ATOM 631 N N . TRP A 1 124 ? 16.11224 7.61853 29.12665 1.000 48.57788 347 TRP A N 1
ATOM 632 C CA . TRP A 1 124 ? 16.91005 7.82353 27.92531 1.000 46.42023 347 TRP A CA 1
ATOM 633 C C . TRP A 1 124 ? 18.39051 7.81335 28.27664 1.000 44.66988 347 TRP A C 1
ATOM 634 O O . TRP A 1 124 ? 18.81280 8.48041 29.22708 1.000 47.93186 347 TRP A O 1
ATOM 645 N N . LEU A 1 125 ? 19.17352 7.06763 27.50176 1.000 46.65257 348 LEU A N 1
ATOM 646 C CA . LEU A 1 125 ? 20.61245 6.96734 27.69771 1.000 50.56829 348 LEU A CA 1
ATOM 647 C C . LEU A 1 125 ? 21.34471 7.85082 26.69487 1.000 53.82766 348 LEU A C 1
ATOM 648 O O . LEU A 1 125 ? 20.91218 7.99938 25.54823 1.000 44.99721 348 LEU A O 1
ATOM 653 N N . THR A 1 126 ? 22.45888 8.43089 27.13577 1.000 48.67646 349 THR A N 1
ATOM 654 C CA . THR A 1 126 ? 23.25772 9.34334 26.32942 1.000 45.08537 349 THR A CA 1
ATOM 655 C C . THR A 1 126 ? 24.69055 8.83023 26.26625 1.000 55.20586 349 THR A C 1
ATOM 656 O O . THR A 1 126 ? 25.29460 8.54231 27.30480 1.000 49.48138 349 THR A O 1
ATOM 660 N N . VAL A 1 127 ? 25.22813 8.71341 25.05188 1.000 54.45051 350 VAL A N 1
ATOM 661 C CA . VAL A 1 127 ? 26.59479 8.25199 24.83006 1.000 49.14246 350 VAL A CA 1
ATOM 662 C C . VAL A 1 127 ? 27.43122 9.42241 24.33052 1.000 45.45078 350 VAL A C 1
ATOM 663 O O . VAL A 1 127 ? 26.98247 10.20459 23.48556 1.000 55.22088 350 VAL A O 1
ATOM 667 N N . LEU A 1 128 ? 28.64671 9.54671 24.86446 1.000 51.12668 351 LEU A N 1
ATOM 668 C CA . LEU A 1 128 ? 29.52947 10.65362 24.53457 1.000 61.59292 351 LEU A CA 1
ATOM 669 C C . LEU A 1 128 ? 30.90079 10.09940 24.09359 1.000 63.35321 351 LEU A C 1
ATOM 670 O O . LEU A 1 128 ? 31.48464 9.28276 24.81502 1.000 60.69840 351 LEU A O 1
ATOM 675 N N . PRO A 1 129 ? 31.40464 10.52477 22.94668 1.000 49.76100 352 PRO A N 1
ATOM 676 C CA . PRO A 1 129 ? 32.76090 10.11854 22.54824 1.000 55.95696 352 PRO A CA 1
ATOM 677 C C . PRO A 1 129 ? 33.81458 10.90770 23.31304 1.000 52.81404 352 PRO A C 1
ATOM 678 O O . PRO A 1 129 ? 33.51852 11.81414 24.09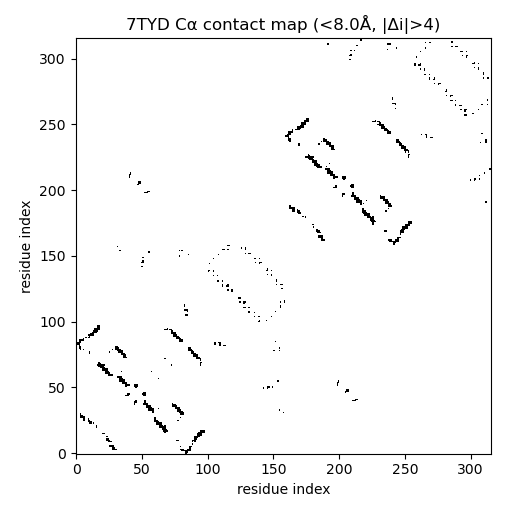243 1.000 42.81706 352 PRO A O 1
ATOM 682 N N . GLU A 1 130 ? 35.06974 10.54395 23.06888 1.000 68.24097 353 GLU A N 1
ATOM 683 C CA . GLU A 1 130 ? 36.19732 11.20385 23.71642 1.000 62.36684 353 GLU A CA 1
ATOM 684 C C . GLU A 1 130 ? 36.98985 12.03928 22.71639 1.000 65.95556 353 GLU A C 1
ATOM 685 O O . GLU A 1 130 ? 37.26401 11.59582 21.60068 1.000 50.93525 353 GLU A O 1
ATOM 687 N N . GLY B 2 3 ? -9.33629 6.23270 24.58008 1.000 74.35736 0 GLY B N 1
ATOM 688 C CA . GLY B 2 3 ? -10.32409 6.11608 25.63653 1.000 66.57498 0 GLY B CA 1
ATOM 689 C C . GLY B 2 3 ? -11.01321 4.76635 25.66277 1.000 73.16608 0 GLY B C 1
ATOM 690 O O . GLY B 2 3 ? -10.50516 3.81365 26.25457 1.000 67.54944 0 GLY B O 1
ATOM 691 N N . ASP B 2 4 ? -12.18038 4.68661 25.01707 1.000 76.62246 1 ASP B N 1
ATOM 692 C CA . ASP B 2 4 ? -12.90734 3.42252 24.95890 1.000 63.62473 1 ASP B CA 1
ATOM 693 C C . ASP B 2 4 ? -12.11369 2.35583 24.21775 1.000 73.52023 1 ASP B C 1
ATOM 694 O O . ASP B 2 4 ? -12.25253 1.16273 24.51075 1.000 75.40164 1 ASP B O 1
ATOM 696 N N . ARG B 2 5 ? -11.28090 2.76207 23.25691 1.000 87.04073 2 ARG B N 1
ATOM 697 C CA . ARG B 2 5 ? -10.41263 1.80452 22.58105 1.000 84.89600 2 ARG B CA 1
ATOM 698 C C . ARG B 2 5 ? -9.34975 1.26399 23.52933 1.000 81.29259 2 ARG B C 1
ATOM 699 O O . ARG B 2 5 ? -8.95468 0.09660 23.42802 1.000 76.86037 2 ARG B O 1
ATOM 701 N N . ARG B 2 6 ? -8.87824 2.09777 24.46064 1.000 77.47844 3 ARG B N 1
ATOM 702 C CA . ARG B 2 6 ? -7.88183 1.64265 25.42412 1.000 73.08929 3 ARG B CA 1
ATOM 703 C C . ARG B 2 6 ? -8.44820 0.57826 26.35352 1.000 68.65854 3 ARG B C 1
ATOM 704 O O . ARG B 2 6 ? -7.69467 -0.24253 26.88963 1.000 63.77682 3 ARG B O 1
ATOM 706 N N . LYS B 2 7 ? -9.76731 0.57405 26.55612 1.000 74.00660 4 LYS B N 1
ATOM 707 C CA . LYS B 2 7 ? -10.38994 -0.44467 27.39345 1.000 71.05535 4 LYS B CA 1
ATOM 708 C C . LYS B 2 7 ? -10.45439 -1.78966 26.68026 1.000 66.42752 4 LYS B C 1
ATOM 709 O O . LYS B 2 7 ? -10.23342 -2.83531 27.30140 1.000 65.42901 4 LYS B O 1
ATOM 711 N N . GLU B 2 8 ? -10.75656 -1.78217 25.37929 1.000 66.55714 5 GLU B N 1
ATOM 712 C CA . GLU B 2 8 ? -10.78899 -3.02853 24.62217 1.000 66.67689 5 GLU B CA 1
ATOM 713 C C . GLU B 2 8 ? -9.40738 -3.66060 24.52918 1.000 64.51255 5 GLU B C 1
ATOM 714 O O . GLU B 2 8 ? -9.29254 -4.88721 24.42398 1.000 58.36427 5 GLU B O 1
ATOM 716 N N . MET B 2 9 ? -8.35083 -2.84484 24.56550 1.000 70.06590 6 MET B N 1
ATOM 717 C CA . MET B 2 9 ? -6.99530 -3.38468 24.54049 1.000 62.98264 6 MET B CA 1
ATOM 718 C C . MET B 2 9 ? -6.71690 -4.21254 25.78876 1.000 58.56210 6 MET B C 1
ATOM 719 O O . MET B 2 9 ? -6.28947 -5.36933 25.69932 1.000 63.48004 6 MET B O 1
ATOM 724 N N . ASP B 2 10 ? -6.95521 -3.62997 26.96722 1.000 64.63004 7 ASP B N 1
ATOM 725 C CA . ASP B 2 10 ? -6.77387 -4.37206 28.21041 1.000 54.97346 7 ASP B CA 1
ATOM 726 C C . ASP B 2 10 ? -7.70423 -5.57482 28.28178 1.000 54.84143 7 ASP B C 1
ATOM 727 O O . ASP B 2 10 ? -7.35289 -6.59723 28.88261 1.000 53.63226 7 ASP B O 1
ATOM 729 N N . LYS B 2 11 ? -8.89017 -5.47401 27.67662 1.000 56.15978 8 LYS B N 1
ATOM 730 C CA . LYS B 2 11 ? -9.79339 -6.61814 27.62712 1.000 60.73979 8 LYS B CA 1
ATOM 731 C C . LYS B 2 11 ? -9.21035 -7.74199 26.77946 1.000 62.73647 8 LYS B C 1
ATOM 732 O O . LYS B 2 11 ? -9.29642 -8.91700 27.15323 1.000 58.12407 8 LYS B O 1
ATOM 734 N N . VAL B 2 12 ? -8.61099 -7.39965 25.63672 1.000 59.43591 9 VAL B N 1
ATOM 735 C CA . VAL B 2 12 ? -7.98079 -8.41120 24.79387 1.000 61.41066 9 VAL B CA 1
ATOM 736 C C . VAL B 2 12 ? -6.76367 -9.00357 25.49400 1.000 58.54034 9 VAL B C 1
ATOM 737 O O . VAL B 2 12 ? -6.52906 -10.21730 25.44047 1.000 50.12078 9 VAL B O 1
ATOM 741 N N . TYR B 2 13 ? -5.98131 -8.16170 26.17392 1.000 58.10041 10 TYR B N 1
ATOM 742 C CA . TYR B 2 13 ? -4.79202 -8.64076 26.87292 1.000 56.70991 10 TYR B CA 1
ATOM 743 C C . TYR B 2 13 ? -5.15789 -9.64628 27.95703 1.000 59.95193 10 TYR B C 1
ATOM 744 O O . TYR B 2 13 ? -4.59755 -10.74735 28.01483 1.000 57.86640 10 TYR B O 1
ATOM 753 N N . ARG B 2 14 ? -6.09656 -9.27957 28.83309 1.000 64.71241 11 ARG B N 1
ATOM 754 C CA . ARG B 2 14 ? -6.49386 -10.17816 29.91165 1.000 64.64342 11 ARG B CA 1
ATOM 755 C C . ARG B 2 14 ? -7.13529 -11.44706 29.36461 1.000 59.79605 11 ARG B C 1
ATOM 756 O O . ARG B 2 14 ? -6.90160 -12.54362 29.88620 1.000 67.02809 11 ARG B O 1
ATOM 758 N N . THR B 2 15 ? -7.95097 -11.31789 28.31427 1.000 54.69873 12 THR B N 1
ATOM 759 C CA . THR B 2 15 ? -8.51362 -12.50029 27.67060 1.000 53.81786 12 THR B CA 1
ATOM 760 C C . THR B 2 15 ? -7.42560 -13.35786 27.04360 1.000 60.02545 12 THR B C 1
ATOM 761 O O . THR B 2 15 ? -7.53834 -14.58901 27.02092 1.000 61.36250 12 THR B O 1
ATOM 765 N N . ALA B 2 16 ? -6.36450 -12.72924 26.53860 1.000 62.10669 13 ALA B N 1
ATOM 766 C CA . ALA B 2 16 ? -5.26017 -13.48619 25.96661 1.000 57.09656 13 ALA B CA 1
ATOM 767 C C . ALA B 2 16 ? -4.34976 -14.05058 27.04988 1.000 52.39456 13 ALA B C 1
ATOM 768 O O . ALA B 2 16 ? -3.86541 -15.18000 26.92349 1.000 48.17810 13 ALA B O 1
ATOM 770 N N . PHE B 2 17 ? -4.11059 -13.28679 28.11944 1.000 62.68552 14 PHE B N 1
ATOM 771 C CA . PHE B 2 17 ? -3.30510 -13.79837 29.22416 1.000 59.02897 14 PHE B CA 1
ATOM 772 C C . PHE B 2 17 ? -3.91407 -15.07585 29.78690 1.000 56.77575 14 PHE B C 1
ATOM 773 O O . PHE B 2 17 ? -3.22268 -16.08714 29.94733 1.000 62.91285 14 PHE B O 1
ATOM 781 N N . LYS B 2 18 ? -5.21773 -15.05223 30.06830 1.000 56.25614 15 LYS B N 1
ATOM 782 C CA . LYS B 2 18 ? -5.87948 -16.23161 30.61400 1.000 57.22721 15 LYS B CA 1
ATOM 783 C C . LYS B 2 18 ? -5.77866 -17.41438 29.65984 1.000 70.49054 15 LYS B C 1
ATOM 784 O O . LYS B 2 18 ? -5.53736 -18.54830 30.09052 1.000 71.58708 15 LYS B O 1
ATOM 786 N N . ARG B 2 19 ? -5.94544 -17.17183 28.35717 1.000 70.09389 16 ARG B N 1
ATOM 787 C CA . ARG B 2 19 ? -5.91695 -18.27386 27.39904 1.000 61.89491 16 ARG B CA 1
ATOM 788 C C . ARG B 2 19 ? -4.50236 -18.81471 27.22479 1.000 63.93512 16 ARG B C 1
ATOM 789 O O . ARG B 2 19 ? -4.31366 -20.03248 27.08710 1.000 71.47142 16 ARG B O 1
ATOM 791 N N . ILE B 2 20 ? -3.50613 -17.92996 27.23427 1.000 55.80626 17 ILE B N 1
ATOM 792 C CA . ILE B 2 20 ? -2.13274 -18.36649 27.00084 1.000 59.06477 17 ILE B CA 1
ATOM 793 C C . ILE B 2 20 ? -1.66507 -19.28518 28.12250 1.000 63.67829 17 ILE B C 1
ATOM 794 O O . ILE B 2 20 ? -1.08710 -20.35017 27.86709 1.000 68.79032 17 ILE B O 1
ATOM 799 N N . THR B 2 21 ? -1.93590 -18.90567 29.36975 1.000 63.44854 18 THR B N 1
ATOM 800 C CA . THR B 2 21 ? -1.41023 -19.55565 30.56615 1.000 63.94859 18 THR B CA 1
ATOM 801 C C . THR B 2 21 ? -2.27469 -20.72989 31.02066 1.000 65.04123 18 THR B C 1
ATOM 802 O O . THR B 2 21 ? -2.08107 -21.24781 32.13264 1.000 59.53399 18 THR B O 1
ATOM 806 N N . SER B 2 22 ? -3.25628 -21.11948 30.20257 1.000 68.26686 19 SER B N 1
ATOM 807 C CA . SER B 2 22 ? -4.06945 -22.30695 30.43730 1.000 70.79840 19 SER B CA 1
ATOM 808 C C . SER B 2 22 ? -3.95804 -23.30608 29.29125 1.000 80.79153 19 SER B C 1
ATOM 809 O O . SER B 2 22 ? -4.78748 -24.21674 29.18473 1.000 74.58776 19 SER B O 1
ATOM 812 N N . THR B 2 23 ? -2.94624 -23.15760 28.43449 1.000 78.55066 20 THR B N 1
ATOM 813 C CA . THR B 2 23 ? -2.75416 -24.04213 27.29320 1.000 76.82462 20 THR B CA 1
ATOM 814 C C . THR B 2 23 ? -1.45976 -24.82931 27.47633 1.000 79.07216 20 THR B C 1
ATOM 815 O O . THR B 2 23 ? -0.38726 -24.22462 27.54440 1.000 79.76492 20 THR B O 1
ATOM 819 N N . PRO B 2 24 ? -1.52158 -26.16882 27.54973 1.000 76.21841 21 PRO B N 1
ATOM 820 C CA . PRO B 2 24 ? -0.27156 -26.93264 27.71833 1.000 70.39880 21 PRO B CA 1
ATOM 821 C C . PRO B 2 24 ? 0.53843 -27.05104 26.44755 1.000 77.85758 21 PRO B C 1
ATOM 822 O O . PRO B 2 24 ? 1.74453 -27.32413 26.52684 1.000 74.73182 21 PRO B O 1
ATOM 826 N N . ASP B 2 25 ? -0.08197 -26.86531 25.28716 1.000 81.59819 22 ASP B N 1
ATOM 827 C CA . ASP B 2 25 ? 0.57604 -27.05476 24.00048 1.000 79.47842 22 ASP B CA 1
ATOM 828 C C . ASP B 2 25 ? 1.36026 -25.79485 23.65981 1.000 75.16663 22 ASP B C 1
ATOM 829 O O . ASP B 2 25 ? 0.77309 -24.76636 23.30934 1.000 73.49803 22 ASP B O 1
ATOM 834 N N . LYS B 2 26 ? 2.69021 -25.87929 23.75382 1.000 75.40571 23 LYS B N 1
ATOM 835 C CA . LYS B 2 26 ? 3.53442 -24.70820 23.53851 1.000 70.10652 23 LYS B CA 1
ATOM 836 C C . LYS B 2 26 ? 3.36824 -24.13498 22.13706 1.000 73.61982 23 LYS B C 1
ATOM 837 O O . LYS B 2 26 ? 3.55648 -22.93031 21.93633 1.000 71.22823 23 LYS B O 1
ATOM 839 N N . GLU B 2 27 ? 3.01658 -24.97235 21.15886 1.000 79.82574 24 GLU B N 1
ATOM 840 C CA . GLU B 2 27 ? 2.79479 -24.46974 19.80653 1.000 78.17392 24 GLU B CA 1
ATOM 841 C C . GLU B 2 27 ? 1.47487 -23.71528 19.70788 1.000 74.47095 24 GLU B C 1
ATOM 842 O O . GLU B 2 27 ? 1.37468 -22.72022 18.98018 1.000 71.56845 24 GLU B O 1
ATOM 844 N N . LYS B 2 28 ? 0.45044 -24.17444 20.43088 1.000 78.18947 25 LYS B N 1
ATOM 845 C CA . LYS B 2 28 ? -0.83364 -23.48405 20.43125 1.000 77.13396 25 LYS B CA 1
ATOM 846 C C . LYS B 2 28 ? -0.76774 -22.14473 21.15299 1.000 77.82313 25 LYS B C 1
ATOM 847 O O . LYS B 2 28 ? -1.58659 -21.26209 20.87264 1.000 76.05874 25 LYS B O 1
ATOM 849 N N . ARG B 2 29 ? 0.18487 -21.97519 22.07342 1.000 70.20744 26 ARG B N 1
ATOM 850 C CA . ARG B 2 29 ? 0.34111 -20.69136 22.74888 1.000 57.43500 26 ARG B CA 1
ATOM 851 C C . ARG B 2 29 ? 0.79371 -19.61081 21.77605 1.000 56.24651 26 ARG B C 1
ATOM 852 O O . ARG B 2 29 ? 0.34515 -18.46143 21.86311 1.000 55.48250 26 ARG B O 1
ATOM 860 N N . LYS B 2 30 ? 1.68289 -19.95986 20.84196 1.000 70.00474 27 LYS B N 1
ATOM 861 C CA . LYS B 2 30 ? 2.10761 -18.99830 19.83087 1.000 50.15756 27 LYS B CA 1
ATOM 862 C C . LYS B 2 30 ? 0.95900 -18.61804 18.90672 1.000 50.41772 27 LYS B C 1
ATOM 863 O O . LYS B 2 30 ? 0.88831 -17.47440 18.44187 1.000 42.12741 27 LYS B O 1
ATOM 865 N N . GLU B 2 31 ? 0.05098 -19.55795 18.63141 1.000 54.02988 28 GLU B N 1
ATOM 866 C CA . GLU B 2 31 ? -1.11906 -19.23785 17.82159 1.000 54.61872 28 GLU B CA 1
ATOM 867 C C . GLU B 2 31 ? -2.04163 -18.25770 18.53419 1.000 57.92047 28 GLU B C 1
ATOM 868 O O . GLU B 2 31 ? -2.69877 -17.43973 17.87984 1.000 60.60659 28 GLU B O 1
ATOM 870 N N . VAL B 2 32 ? -2.10104 -18.31928 19.86615 1.000 55.25736 29 VAL B N 1
ATOM 871 C CA . VAL B 2 32 ? -2.93979 -17.38751 20.61281 1.000 56.47437 29 VAL B CA 1
ATOM 872 C C . VAL B 2 32 ? -2.33151 -15.98885 20.59106 1.000 51.66155 29 VAL B C 1
ATOM 873 O O . VAL B 2 32 ? -3.05177 -14.98698 20.49731 1.000 50.81651 29 VAL B O 1
ATOM 877 N N . VAL B 2 33 ? -0.99960 -15.89686 20.66790 1.000 50.01084 30 VAL B N 1
ATOM 878 C CA . VAL B 2 33 ? -0.33117 -14.60027 20.55457 1.000 56.80092 30 VAL B CA 1
ATOM 879 C C . VAL B 2 33 ? -0.60963 -13.98094 19.19167 1.000 62.03646 30 VAL B C 1
ATOM 880 O O . VAL B 2 33 ? -0.97842 -12.80502 19.08697 1.000 58.50134 30 VAL B O 1
ATOM 884 N N . LYS B 2 34 ? -0.43535 -14.76858 18.12557 1.000 62.63906 31 LYS B N 1
ATOM 885 C CA . LYS B 2 34 ? -0.63936 -14.25287 16.77550 1.000 56.99991 31 LYS B CA 1
ATOM 886 C C . LYS B 2 34 ? -2.06783 -13.76176 16.58142 1.000 58.31926 31 LYS B C 1
ATOM 887 O O . LYS B 2 34 ? -2.30123 -12.76706 15.88438 1.000 57.78516 31 LYS B O 1
ATOM 889 N N . GLU B 2 35 ? -3.03782 -14.44441 17.19389 1.000 53.75035 32 GLU B N 1
ATOM 890 C CA . GLU B 2 35 ? -4.41874 -13.97893 17.12714 1.000 60.63250 32 GLU B CA 1
ATOM 891 C C . GLU B 2 35 ? -4.59600 -12.67400 17.89391 1.000 64.92447 32 GLU B C 1
ATOM 892 O O . GLU B 2 35 ? -5.29652 -11.76570 17.43137 1.000 69.75601 32 GLU B O 1
ATOM 894 N N . ALA B 2 36 ? -3.97000 -12.56238 19.06891 1.000 61.12362 33 ALA B N 1
ATOM 895 C CA . ALA B 2 36 ? -4.02043 -11.31038 19.81546 1.000 56.36093 33 ALA B CA 1
ATOM 896 C C . ALA B 2 36 ? -3.18213 -10.22953 19.14729 1.000 60.47350 33 ALA B C 1
ATOM 897 O O . ALA B 2 36 ? -3.50910 -9.04198 19.24947 1.000 62.80898 33 ALA B O 1
ATOM 899 N N . THR B 2 37 ? -2.10263 -10.62188 18.46612 1.000 69.68359 34 THR B N 1
ATOM 900 C CA . THR B 2 37 ? -1.29421 -9.66634 17.71372 1.000 68.69033 34 THR B CA 1
ATOM 901 C C . THR B 2 37 ? -2.12627 -8.93453 16.66902 1.000 64.23115 34 THR B C 1
ATOM 902 O O . THR B 2 37 ? -2.12310 -7.69933 16.60848 1.000 56.36376 34 THR B O 1
ATOM 906 N N . GLU B 2 38 ? -2.84512 -9.68532 15.83020 1.000 65.11580 35 GLU B N 1
ATOM 907 C CA . GLU B 2 38 ? -3.60137 -9.06642 14.74637 1.000 66.22769 35 GLU B CA 1
ATOM 908 C C . GLU B 2 38 ? -4.72009 -8.18179 15.28138 1.000 68.64941 35 GLU B C 1
ATOM 909 O O . GLU B 2 38 ? -4.95138 -7.08243 14.76465 1.000 80.26318 35 GLU B O 1
ATOM 911 N N . GLN B 2 39 ? -5.42556 -8.64158 16.31807 1.000 69.01465 36 GLN B N 1
ATOM 912 C CA . GLN B 2 39 ? -6.51592 -7.84882 16.87810 1.000 70.87992 36 GLN B CA 1
ATOM 913 C C . GLN B 2 39 ? -5.99636 -6.57352 17.53229 1.000 71.76987 36 GLN B C 1
ATOM 914 O O . GLN B 2 39 ? -6.56021 -5.49267 17.32937 1.000 74.10964 36 GLN B O 1
ATOM 916 N N . LEU B 2 40 ? -4.92067 -6.68156 18.31603 1.000 74.97590 37 LEU B N 1
ATOM 917 C CA . LEU B 2 40 ? -4.36817 -5.51498 19.00005 1.000 70.48437 37 LEU B CA 1
ATOM 918 C C . LEU B 2 40 ? -3.92386 -4.45254 18.00464 1.000 71.41251 37 LEU B C 1
ATOM 919 O O . LEU B 2 40 ? -4.19163 -3.25942 18.18972 1.000 71.16245 37 LEU B O 1
ATOM 924 N N . ARG B 2 41 ? -3.23865 -4.87039 16.93821 1.000 77.55207 38 ARG B N 1
ATOM 925 C CA . ARG B 2 41 ? -2.83337 -3.93657 15.89561 1.000 77.07984 38 ARG B CA 1
ATOM 926 C C . ARG B 2 41 ? -4.03178 -3.34219 15.16762 1.000 71.47777 38 ARG B C 1
ATOM 927 O O . ARG B 2 41 ? -3.91528 -2.26242 14.57767 1.000 71.47311 38 ARG B O 1
ATOM 929 N N . ARG B 2 42 ? -5.17810 -4.01760 15.20404 1.000 71.96798 39 ARG B N 1
ATOM 930 C CA . ARG B 2 42 ? -6.38693 -3.57134 14.52686 1.000 74.52771 39 ARG B CA 1
ATOM 931 C C . ARG B 2 42 ? -7.20866 -2.58329 15.34719 1.000 78.12453 39 ARG B C 1
ATOM 932 O O . ARG B 2 42 ? -8.24104 -2.10983 14.86029 1.000 87.58495 39 ARG B O 1
ATOM 934 N N . ILE B 2 43 ? -6.79177 -2.26600 16.57115 1.000 72.58057 40 ILE B N 1
ATOM 935 C CA . ILE B 2 43 ? -7.53471 -1.37444 17.45446 1.000 71.17004 40 ILE B CA 1
ATOM 936 C C . ILE B 2 43 ? -6.81653 -0.04027 17.64466 1.000 69.50859 40 ILE B C 1
ATOM 937 O O . ILE B 2 43 ? -7.39525 1.02048 17.41268 1.000 77.97253 40 ILE B O 1
ATOM 942 N N . ALA B 2 44 ? -5.55837 -0.08212 18.07620 1.000 63.92216 41 ALA B N 1
ATOM 943 C CA . ALA B 2 44 ? -4.84289 1.12517 18.47491 1.000 55.28546 41 ALA B CA 1
ATOM 944 C C . ALA B 2 44 ? -4.70211 2.10838 17.31536 1.000 71.93090 41 ALA B C 1
ATOM 945 O O . ALA B 2 44 ? -4.53796 1.72234 16.15492 1.000 76.87956 41 ALA B O 1
ATOM 947 N N . LYS B 2 45 ? -4.76429 3.40020 17.64760 1.000 63.43947 42 LYS B N 1
ATOM 948 C CA . LYS B 2 45 ? -4.69359 4.46471 16.65274 1.000 68.01318 42 LYS B CA 1
ATOM 949 C C . LYS B 2 45 ? -3.79071 5.62792 17.03904 1.000 67.55953 42 LYS B C 1
ATOM 950 O O . LYS B 2 45 ? -3.43033 6.41556 16.15556 1.000 68.41819 42 LYS B O 1
ATOM 952 N N . ASP B 2 46 ? -3.41137 5.76612 18.30494 1.000 63.80005 43 ASP B N 1
ATOM 953 C CA . ASP B 2 46 ? -2.57388 6.86391 18.76482 1.000 72.71054 43 ASP B CA 1
ATOM 954 C C . ASP B 2 46 ? -1.16865 6.36376 19.07468 1.000 67.54651 43 ASP B C 1
ATOM 955 O O . ASP B 2 46 ? -0.90105 5.16016 19.10928 1.000 61.27375 43 ASP B O 1
ATOM 957 N N . GLU B 2 47 ? -0.26406 7.31807 19.30570 1.000 67.78890 44 GLU B N 1
ATOM 958 C CA . GLU B 2 47 ? 1.12566 6.97022 19.58317 1.000 69.15048 44 GLU B CA 1
ATOM 959 C C . GLU B 2 47 ? 1.24637 6.19476 20.88946 1.000 73.78310 44 GLU B C 1
ATOM 960 O O . GLU B 2 47 ? 1.94977 5.18051 20.96161 1.000 66.02112 44 GLU B O 1
ATOM 966 N N . GLU B 2 48 ? 0.55745 6.65733 21.93567 1.000 69.65985 45 GLU B N 1
ATOM 967 C CA . GLU B 2 48 ? 0.60824 5.96328 23.21804 1.000 67.16293 45 GLU B CA 1
ATOM 968 C C . GLU B 2 48 ? -0.14110 4.63815 23.15901 1.000 67.41498 45 GLU B C 1
ATOM 969 O O . GLU B 2 48 ? 0.30833 3.63861 23.73178 1.000 64.07207 45 GLU B O 1
ATOM 971 N N . GLU B 2 49 ? -1.28579 4.61117 22.47194 1.000 60.55605 46 GLU B N 1
ATOM 972 C CA . GLU B 2 49 ? -2.04843 3.37266 22.35300 1.000 51.73779 46 GLU B CA 1
ATOM 973 C C . GLU B 2 49 ? -1.29647 2.33735 21.52532 1.000 61.22366 46 GLU B C 1
ATOM 974 O O . GLU B 2 49 ? -1.29530 1.14762 21.86288 1.000 54.28900 46 GLU B O 1
ATOM 976 N N . LYS B 2 50 ? -0.65246 2.76852 20.43737 1.000 64.30991 47 LYS B N 1
ATOM 977 C CA . LYS B 2 50 ? 0.14575 1.84193 19.64060 1.000 64.64768 47 LYS B CA 1
ATOM 978 C C . LYS B 2 50 ? 1.38325 1.38929 20.40370 1.000 64.92580 47 LYS B C 1
ATOM 979 O O . LYS B 2 50 ? 1.79512 0.22805 20.29717 1.000 63.79030 47 LYS B O 1
ATOM 981 N N . LYS B 2 51 ? 1.99369 2.29399 21.17402 1.000 61.63672 48 LYS B N 1
ATOM 982 C CA . LYS B 2 51 ? 3.10139 1.89761 22.03571 1.000 58.13464 48 LYS B CA 1
ATOM 983 C C . LYS B 2 51 ? 2.64055 0.92581 23.11170 1.000 58.14980 48 LYS B C 1
ATOM 984 O O . LYS B 2 51 ? 3.41466 0.06575 23.54693 1.000 58.66564 48 LYS B O 1
ATOM 986 N N . LYS B 2 52 ? 1.38619 1.04558 23.55014 1.000 47.31080 49 LYS B N 1
ATOM 987 C CA . LYS B 2 52 ? 0.84444 0.09858 24.51757 1.000 52.75091 49 LYS B CA 1
ATOM 988 C C . LYS B 2 52 ? 0.59706 -1.25777 23.87107 1.000 46.20937 49 LYS B C 1
ATOM 989 O O . LYS B 2 52 ? 1.07284 -2.28624 24.36483 1.000 50.04771 49 LYS B O 1
ATOM 991 N N . ALA B 2 53 ? -0.13915 -1.27411 22.75447 1.000 50.97317 50 ALA B N 1
ATOM 992 C CA . ALA B 2 53 ? -0.44155 -2.52795 22.06952 1.000 52.86068 50 ALA B CA 1
ATOM 993 C C . ALA B 2 53 ? 0.82334 -3.29311 21.70634 1.000 50.51513 50 ALA B C 1
ATOM 994 O O . ALA B 2 53 ? 0.82246 -4.52978 21.70759 1.000 45.73065 50 ALA B O 1
ATOM 996 N N . ALA B 2 54 ? 1.90741 -2.58227 21.39322 1.000 52.49187 51 ALA B N 1
ATOM 997 C CA . ALA B 2 54 ? 3.19019 -3.24368 21.18744 1.000 43.33335 51 ALA B CA 1
ATOM 998 C C . ALA B 2 54 ? 3.71508 -3.82071 22.49618 1.000 53.26245 51 ALA B C 1
ATOM 999 O O . ALA B 2 54 ? 3.99021 -5.02183 22.59107 1.000 49.32965 51 ALA B O 1
ATOM 1001 N N . TYR B 2 55 ? 3.83493 -2.97265 23.52612 1.000 58.30709 52 TYR B N 1
ATOM 1002 C CA . TYR B 2 55 ? 4.38609 -3.39754 24.81216 1.000 48.08185 52 TYR B CA 1
ATOM 1003 C C . TYR B 2 55 ? 3.70396 -4.65264 25.33702 1.000 49.01866 52 TYR B C 1
ATOM 1004 O O . TYR B 2 55 ? 4.36342 -5.54458 25.88306 1.000 54.08849 52 TYR B O 1
ATOM 1013 N N . MET B 2 56 ? 2.38019 -4.73022 25.19492 1.000 47.81610 53 MET B N 1
ATOM 1014 C CA . MET B 2 56 ? 1.66578 -5.94551 25.56710 1.000 49.36706 53 MET B CA 1
ATOM 1015 C C . MET B 2 56 ? 2.23104 -7.14353 24.81817 1.000 50.81185 53 MET B C 1
ATOM 1016 O O . MET B 2 56 ? 2.71304 -8.10561 25.42790 1.000 62.63544 53 MET B O 1
ATOM 1021 N N . ILE B 2 57 ? 2.24754 -7.05556 23.48412 1.000 53.41186 54 ILE B N 1
ATOM 1022 C CA . ILE B 2 57 ? 2.57479 -8.18041 22.60946 1.000 45.93999 54 ILE B CA 1
ATOM 1023 C C . ILE B 2 57 ? 3.86723 -8.86696 23.04253 1.000 41.71435 54 ILE B C 1
ATOM 1024 O O . ILE B 2 57 ? 3.95072 -10.10086 23.07616 1.000 42.46435 54 ILE B O 1
ATOM 1029 N N . LEU B 2 58 ? 4.88916 -8.08221 23.39471 1.000 33.73461 55 LEU B N 1
ATOM 1030 C CA . LEU B 2 58 ? 6.14867 -8.68489 23.81954 1.000 41.61770 55 LEU B CA 1
ATOM 1031 C C . LEU B 2 58 ? 6.02760 -9.36436 25.17759 1.000 55.51215 55 LEU B C 1
ATOM 1032 O O . LEU B 2 58 ? 6.77932 -10.30347 25.46315 1.000 58.97537 55 LEU B O 1
ATOM 1037 N N . PHE B 2 59 ? 5.09601 -8.91940 26.02440 1.000 60.23981 56 PHE B N 1
ATOM 1038 C CA . PHE B 2 59 ? 4.99858 -9.50969 27.35534 1.000 50.21018 56 PHE B CA 1
ATOM 1039 C C . PHE B 2 59 ? 4.25743 -10.84149 27.33932 1.000 54.38780 56 PHE B C 1
ATOM 1040 O O . PHE B 2 59 ? 4.59839 -11.74605 28.10953 1.000 62.13487 56 PHE B O 1
ATOM 1048 N N . LEU B 2 60 ? 3.23822 -10.98840 26.48773 1.000 51.68647 57 LEU B N 1
ATOM 1049 C CA . LEU B 2 60 ? 2.61426 -12.30126 26.35363 1.000 61.28191 57 LEU B CA 1
ATOM 1050 C C . LEU B 2 60 ? 3.60674 -13.33835 25.84570 1.000 64.22117 57 LEU B C 1
ATOM 1051 O O . LEU B 2 60 ? 3.44590 -14.53536 26.11117 1.000 67.35986 57 LEU B O 1
ATOM 1056 N N . LYS B 2 61 ? 4.63730 -12.90157 25.11947 1.000 66.34411 58 LYS B N 1
ATOM 1057 C CA . LYS B 2 61 ? 5.69890 -13.81112 24.71052 1.000 66.29607 58 LYS B CA 1
ATOM 1058 C C . LYS B 2 61 ? 6.54581 -14.26273 25.88989 1.000 56.32751 58 LYS B C 1
ATOM 1059 O O . LYS B 2 61 ? 7.15492 -15.33651 25.82744 1.000 58.72340 58 LYS B O 1
ATOM 1061 N N . THR B 2 62 ? 6.58199 -13.47816 26.96761 1.000 57.05299 59 THR B N 1
ATOM 1062 C CA . THR B 2 62 ? 7.29879 -13.87725 28.17103 1.000 61.40741 59 THR B CA 1
ATOM 1063 C C . THR B 2 62 ? 6.58227 -14.96762 28.95297 1.000 55.43454 59 THR B C 1
ATOM 1064 O O . THR B 2 62 ? 7.16263 -15.50470 29.90559 1.000 42.27096 59 THR B O 1
ATOM 1068 N N . LEU B 2 63 ? 5.35119 -15.30117 28.57562 1.000 50.04339 60 LEU B N 1
ATOM 1069 C CA . LEU B 2 63 ? 4.56596 -16.29333 29.29505 1.000 56.83864 60 LEU B CA 1
ATOM 1070 C C . LEU B 2 63 ? 5.02787 -17.71360 28.96703 1.000 59.21118 60 LEU B C 1
ATOM 1071 O O . LEU B 2 63 ? 4.22808 -18.64786 28.92767 1.000 62.97449 60 LEU B O 1
ATOM 1076 N N . PRO C 1 23 ? 19.26489 3.84473 -20.79644 1.000 58.63718 246 PRO C N 1
ATOM 1077 C CA . PRO C 1 23 ? 17.90762 3.30330 -20.88489 1.000 50.64529 246 PRO C CA 1
ATOM 1078 C C . PRO C 1 23 ? 17.75654 2.00137 -20.10899 1.000 60.83476 246 PRO C C 1
ATOM 1079 O O . PRO C 1 23 ? 16.75536 1.30133 -20.25987 1.000 61.61602 246 PRO C O 1
ATOM 1083 N N . HIS C 1 24 ? 18.74854 1.69045 -19.28084 1.000 64.90083 247 HIS C N 1
ATOM 1084 C CA . HIS C 1 24 ? 18.81191 0.42802 -18.56516 1.000 61.38568 247 HIS C CA 1
ATOM 1085 C C . HIS C 1 24 ? 18.96514 0.67193 -17.07029 1.000 67.64284 247 HIS C C 1
ATOM 1086 O O . HIS C 1 24 ? 19.39056 1.74414 -16.63145 1.000 65.67150 247 HIS C O 1
ATOM 1093 N N . ARG C 1 25 ? 18.60790 -0.34479 -16.29012 1.000 68.34361 248 ARG C N 1
ATOM 1094 C CA . ARG C 1 25 ? 18.94080 -0.35425 -14.87965 1.000 59.72025 248 ARG C CA 1
ATOM 1095 C C . ARG C 1 25 ? 20.44961 -0.53031 -14.71760 1.000 56.94627 248 ARG C C 1
ATOM 1096 O O . ARG C 1 25 ? 21.12111 -1.04395 -15.61544 1.000 69.11731 248 ARG C O 1
ATOM 1098 N N . PRO C 1 26 ? 21.00906 -0.09306 -13.58797 1.000 49.70453 249 PRO C N 1
ATOM 1099 C CA . PRO C 1 26 ? 22.45887 -0.22033 -13.39225 1.000 48.10804 249 PRO C CA 1
ATOM 1100 C C . PRO C 1 26 ? 22.91511 -1.67034 -13.45807 1.000 48.73969 249 PRO C C 1
ATOM 1101 O O . PRO C 1 26 ? 22.15847 -2.60013 -13.16989 1.000 46.12104 249 PRO C O 1
ATOM 1105 N N . ILE C 1 27 ? 24.17258 -1.85460 -13.85265 1.000 55.75404 250 ILE C N 1
ATOM 1106 C CA . ILE C 1 27 ? 24.78032 -3.17235 -13.99859 1.000 62.77708 250 ILE C CA 1
ATOM 1107 C C . ILE C 1 27 ? 25.77844 -3.36934 -12.86600 1.000 57.69334 250 ILE C C 1
ATOM 1108 O O . ILE C 1 27 ? 26.63361 -2.50813 -12.62668 1.000 56.57182 250 ILE C O 1
ATOM 1110 N N . LEU C 1 28 ? 25.67165 -4.50209 -12.17575 1.000 54.93562 251 LEU C N 1
ATOM 1111 C CA . LEU C 1 28 ? 26.50996 -4.80913 -11.02563 1.000 62.43826 251 LEU C CA 1
ATOM 1112 C C . LEU C 1 28 ? 27.38023 -6.02219 -11.32113 1.000 44.91227 251 LEU C C 1
ATOM 1113 O O . LEU C 1 28 ? 26.91327 -7.00654 -11.90315 1.000 34.59603 251 LEU C O 1
ATOM 1118 N N . GLN C 1 29 ? 28.64624 -5.94387 -10.91506 1.000 38.30190 252 GLN C N 1
ATOM 1119 C CA . GLN C 1 29 ? 29.53738 -7.09214 -11.00858 1.000 36.91200 252 GLN C CA 1
ATOM 1120 C C . GLN C 1 29 ? 29.02340 -8.22706 -10.13258 1.000 48.39677 252 GLN C C 1
ATOM 1121 O O . GLN C 1 29 ? 28.74914 -8.03543 -8.94451 1.000 54.51609 252 GLN C O 1
ATOM 1127 N N . ALA C 1 30 ? 28.89034 -9.41073 -10.72426 1.000 50.45699 253 ALA C N 1
ATOM 1128 C CA . ALA C 1 30 ? 28.35589 -10.55348 -9.99788 1.000 56.77031 253 ALA C CA 1
ATOM 1129 C C . ALA C 1 30 ? 29.32832 -11.00789 -8.91649 1.000 66.74680 253 ALA C C 1
ATOM 1130 O O . ALA C 1 30 ? 30.54910 -10.93597 -9.08361 1.000 64.48984 253 ALA C O 1
ATOM 1132 N N . GLY C 1 31 ? 28.77653 -11.47505 -7.79654 1.000 63.18987 254 GLY C N 1
ATOM 1133 C CA . GLY C 1 31 ? 29.57072 -11.94704 -6.68471 1.000 58.10979 254 GLY C CA 1
ATOM 1134 C C . GLY C 1 31 ? 29.98333 -10.88565 -5.68868 1.000 55.90916 254 GLY C C 1
ATOM 1135 O O . GLY C 1 31 ? 30.55487 -11.22817 -4.64533 1.000 62.26487 254 GLY C O 1
ATOM 1136 N N . LEU C 1 32 ? 29.71836 -9.61330 -5.97070 1.000 47.16335 255 LEU C N 1
ATOM 1137 C CA . LEU C 1 32 ? 30.06843 -8.52675 -5.06642 1.000 48.42238 255 LEU C CA 1
ATOM 1138 C C . LEU C 1 32 ? 28.79518 -7.82004 -4.62252 1.000 52.08349 255 LEU C C 1
ATOM 1139 O O . LEU C 1 32 ? 28.04138 -7.32183 -5.47646 1.000 47.94533 255 LEU C O 1
ATOM 1144 N N . PRO C 1 33 ? 28.50721 -7.74022 -3.31423 1.000 52.87057 256 PRO C N 1
ATOM 1145 C CA . PRO C 1 33 ? 29.38549 -8.21248 -2.23785 1.000 51.97461 256 PRO C CA 1
ATOM 1146 C C . PRO C 1 33 ? 29.39012 -9.72873 -2.06645 1.000 47.21590 256 PRO C C 1
ATOM 1147 O O . PRO C 1 33 ? 28.43553 -10.40410 -2.45055 1.000 44.75093 256 PRO C O 1
ATOM 1151 N N . ALA C 1 34 ? 30.47418 -10.24989 -1.50291 1.000 41.01732 257 ALA C N 1
ATOM 1152 C CA . ALA C 1 34 ? 30.61894 -11.66979 -1.23204 1.000 38.46819 257 ALA C CA 1
ATOM 1153 C C . ALA C 1 34 ? 30.47438 -11.92699 0.26135 1.000 46.50958 257 ALA C C 1
ATOM 1154 O O . ALA C 1 34 ? 30.81654 -11.07839 1.08952 1.000 55.58312 257 ALA C O 1
ATOM 1156 N N . ASN C 1 35 ? 29.95801 -13.10725 0.59627 1.000 50.13868 258 ASN C N 1
ATOM 1157 C CA . ASN C 1 35 ? 29.77120 -13.47434 1.99406 1.000 51.51938 258 ASN C CA 1
ATOM 1158 C C . ASN C 1 35 ? 31.10976 -13.49826 2.72090 1.000 53.55301 258 ASN C C 1
ATOM 1159 O O . ASN C 1 35 ? 32.04950 -14.17736 2.29742 1.000 45.26735 258 ASN C O 1
ATOM 1164 N N . THR C 1 36 ? 31.19457 -12.75049 3.81791 1.000 52.87053 259 THR C N 1
ATOM 1165 C CA . THR C 1 36 ? 32.43149 -12.59562 4.56818 1.000 54.31925 259 THR C CA 1
ATOM 1166 C C . THR C 1 36 ? 32.24444 -13.06146 6.00383 1.000 46.10872 259 THR C C 1
ATOM 1167 O O . THR C 1 36 ? 31.19942 -12.82483 6.61795 1.000 45.63981 259 THR C O 1
ATOM 1171 N N . THR C 1 37 ? 33.26832 -13.72627 6.52540 1.000 46.60470 260 THR C N 1
ATOM 1172 C CA . THR C 1 37 ? 33.30292 -14.20241 7.89896 1.000 52.15458 260 THR C CA 1
ATOM 1173 C C . THR C 1 37 ? 34.39088 -13.45086 8.65358 1.000 47.23024 260 THR C C 1
ATOM 1174 O O . THR C 1 37 ? 35.55286 -13.44934 8.23406 1.000 60.17483 260 THR C O 1
ATOM 1178 N N . ALA C 1 38 ? 34.01353 -12.81038 9.75747 1.000 46.63551 261 ALA C N 1
ATOM 1179 C CA . ALA C 1 38 ? 34.92669 -11.98317 10.53214 1.000 53.97812 261 ALA C CA 1
ATOM 1180 C C . ALA C 1 38 ? 34.82858 -12.34461 12.00855 1.000 53.85907 261 ALA C C 1
ATOM 1181 O O . ALA C 1 38 ? 33.91787 -13.05478 12.44217 1.000 47.23682 261 ALA C O 1
ATOM 1183 N N . VAL C 1 39 ? 35.78504 -11.84268 12.78383 1.000 54.26225 262 VAL C N 1
ATOM 1184 C CA . VAL C 1 39 ? 35.84475 -12.09871 14.21504 1.000 52.55457 262 VAL C CA 1
ATOM 1185 C C . VAL C 1 39 ? 35.47671 -10.82455 14.96302 1.000 57.24849 262 VAL C C 1
ATOM 1186 O O . VAL C 1 39 ? 35.51588 -9.71540 14.42148 1.000 63.04588 262 VAL C O 1
ATOM 1188 N N . VAL C 1 40 ? 35.10689 -10.99457 16.23279 1.000 65.58667 263 VAL C N 1
ATOM 1189 C CA . VAL C 1 40 ? 34.79020 -9.85253 17.08116 1.000 64.20239 263 VAL C CA 1
ATOM 1190 C C . VAL C 1 40 ? 36.05890 -9.05068 17.33385 1.000 70.24014 263 VAL C C 1
ATOM 1191 O O . VAL C 1 40 ? 37.09088 -9.60040 17.74218 1.000 75.46419 263 VAL C O 1
ATOM 1195 N N . GLY C 1 41 ? 35.98808 -7.74220 17.09165 1.000 63.57647 264 GLY C N 1
ATOM 1196 C CA . GLY C 1 41 ? 37.14522 -6.88202 17.14779 1.000 68.42727 264 GLY C CA 1
ATOM 1197 C C . GLY C 1 41 ? 37.85837 -6.70346 15.82561 1.000 66.73333 264 GLY C C 1
ATOM 1198 O O . GLY C 1 41 ? 38.55336 -5.69803 15.64104 1.000 64.03270 264 GLY C O 1
ATOM 1199 N N . SER C 1 42 ? 37.70821 -7.64976 14.90389 1.000 67.09543 265 SER C N 1
ATOM 1200 C CA . SER C 1 42 ? 38.25653 -7.49423 13.56965 1.000 74.51139 265 SER C CA 1
ATOM 1201 C C . SER C 1 42 ? 37.42949 -6.48499 12.77736 1.000 70.78101 265 SER C C 1
ATOM 1202 O O . SER C 1 42 ? 36.32195 -6.10174 13.16314 1.000 61.55400 265 SER C O 1
ATOM 1204 N N . ASP C 1 43 ? 37.98721 -6.04554 11.65609 1.000 66.04471 266 ASP C N 1
ATOM 1205 C CA . ASP C 1 43 ? 37.27838 -5.18684 10.72409 1.000 68.25437 266 ASP C CA 1
ATOM 1206 C C . ASP C 1 43 ? 37.16008 -5.89992 9.38319 1.000 72.84681 266 ASP C C 1
ATOM 1207 O O . ASP C 1 43 ? 37.88105 -6.86165 9.10533 1.000 78.16822 266 ASP C O 1
ATOM 1212 N N . VAL C 1 44 ? 36.21296 -5.44658 8.56474 1.000 67.09532 267 VAL C N 1
ATOM 1213 C CA . VAL C 1 44 ? 35.88969 -6.11451 7.30850 1.000 69.44386 267 VAL C CA 1
ATOM 1214 C C . VAL C 1 44 ? 35.54199 -5.06386 6.26236 1.000 68.15084 267 VAL C C 1
ATOM 1215 O O . VAL C 1 44 ? 34.81794 -4.10384 6.54430 1.000 64.79922 267 VAL C O 1
ATOM 1219 N N . GLU C 1 45 ? 36.07046 -5.24678 5.05497 1.000 66.91545 268 GLU C N 1
ATOM 1220 C CA . GLU C 1 45 ? 35.75817 -4.39473 3.91651 1.000 59.91583 268 GLU C CA 1
ATOM 1221 C C . GLU C 1 45 ? 34.75324 -5.10663 3.02128 1.000 53.21374 268 GLU C C 1
ATOM 1222 O O . GLU C 1 45 ? 34.92967 -6.28572 2.69722 1.000 58.98110 268 GLU C O 1
ATOM 1224 N N . LEU C 1 46 ? 33.70184 -4.39298 2.63159 1.000 48.27740 269 LEU C N 1
ATOM 1225 C CA . LEU C 1 46 ? 32.65400 -4.93093 1.77542 1.000 54.51057 269 LEU C CA 1
ATOM 1226 C C . LEU C 1 46 ? 32.74619 -4.27750 0.40422 1.000 69.65641 269 LEU C C 1
ATOM 1227 O O . LEU C 1 46 ? 32.79078 -3.04758 0.30067 1.000 74.26320 269 LEU C O 1
ATOM 1232 N N . LEU C 1 47 ? 32.76775 -5.09955 -0.64024 1.000 68.29146 270 LEU C N 1
ATOM 1233 C CA . LEU C 1 47 ? 33.05785 -4.64116 -1.99118 1.000 62.70003 270 LEU C CA 1
ATOM 1234 C C . LEU C 1 47 ? 31.79177 -4.56467 -2.83381 1.000 59.42192 270 LEU C C 1
ATOM 1235 O O . LEU C 1 47 ? 30.87254 -5.37261 -2.67431 1.000 63.30278 270 LEU C O 1
ATOM 1240 N N . CYS C 1 48 ? 31.75741 -3.58632 -3.73541 1.000 54.94210 271 CYS C N 1
ATOM 1241 C CA . CYS C 1 48 ? 30.70369 -3.46743 -4.73175 1.000 60.39050 271 CYS C CA 1
ATOM 1242 C C . CYS C 1 48 ? 31.27808 -2.75804 -5.94805 1.000 60.49779 271 CYS C C 1
ATOM 1243 O O . CYS C 1 48 ? 32.08923 -1.83800 -5.81133 1.000 63.16592 271 CYS C O 1
ATOM 1246 N N . LYS C 1 49 ? 30.85997 -3.19453 -7.13398 1.000 57.92853 272 LYS C N 1
ATOM 1247 C CA . LYS C 1 49 ? 31.38168 -2.66667 -8.39069 1.000 65.67222 272 LYS C CA 1
ATOM 1248 C C . LYS C 1 49 ? 30.21226 -2.31833 -9.30025 1.000 61.48761 272 LYS C C 1
ATOM 1249 O O . LYS C 1 49 ? 29.50023 -3.21077 -9.77105 1.000 62.62923 272 LYS C O 1
ATOM 1251 N N . VAL C 1 50 ? 30.01625 -1.02739 -9.54395 1.000 66.13964 273 VAL C N 1
ATOM 1252 C CA . VAL C 1 50 ? 28.99762 -0.55656 -10.47426 1.000 72.80462 273 VAL C CA 1
ATOM 1253 C C . VAL C 1 50 ? 29.64153 -0.36648 -11.83948 1.000 61.78798 273 VAL C C 1
ATOM 1254 O O . VAL C 1 50 ? 30.72168 0.22592 -11.95077 1.000 62.82849 273 VAL C O 1
ATOM 1258 N N . TYR C 1 51 ? 28.98309 -0.87030 -12.87783 1.000 56.57682 274 TYR C N 1
ATOM 1259 C CA . TYR C 1 51 ? 29.52033 -0.79211 -14.23124 1.000 67.68607 274 TYR C CA 1
ATOM 1260 C C . TYR C 1 51 ? 28.78238 0.25388 -15.05924 1.000 52.78149 274 TYR C C 1
ATOM 1261 O O . TYR C 1 51 ? 28.28309 -0.04105 -16.14453 1.000 45.28646 274 TYR C O 1
ATOM 1270 N N . PRO C 1 56 ? 24.58189 6.80899 -11.76679 1.000 62.95480 279 PRO C N 1
ATOM 1271 C CA . PRO C 1 56 ? 24.01092 6.12765 -10.59995 1.000 66.09755 279 PRO C CA 1
ATOM 1272 C C . PRO C 1 56 ? 24.97875 6.05706 -9.42201 1.000 73.18764 279 PRO C C 1
ATOM 1273 O O . PRO C 1 56 ? 26.16638 5.79203 -9.60845 1.000 78.31899 279 PRO C O 1
ATOM 1277 N N . HIS C 1 57 ? 24.46259 6.29431 -8.22188 1.000 68.99154 280 HIS C N 1
ATOM 1278 C CA . HIS C 1 57 ? 25.23706 6.25025 -6.99146 1.000 71.48957 280 HIS C CA 1
ATOM 1279 C C . HIS C 1 57 ? 24.85730 5.01557 -6.18260 1.000 63.85281 280 HIS C C 1
ATOM 1280 O O . HIS C 1 57 ? 23.88475 4.31623 -6.48028 1.000 60.69091 280 HIS C O 1
ATOM 1287 N N . ILE C 1 58 ? 25.64434 4.75375 -5.14526 1.000 53.36755 281 ILE C N 1
ATOM 1288 C CA . ILE C 1 58 ? 25.53031 3.52597 -4.37922 1.000 55.30349 281 ILE C CA 1
ATOM 1289 C C . ILE C 1 58 ? 24.74669 3.78965 -3.10106 1.000 48.99523 281 ILE C C 1
ATOM 1290 O O . ILE C 1 58 ? 24.62395 4.92362 -2.62959 1.000 52.96479 281 ILE C O 1
ATOM 1292 N N . GLN C 1 59 ? 24.20623 2.71584 -2.52853 1.000 46.84804 282 GLN C N 1
ATOM 1293 C CA . GLN C 1 59 ? 23.46858 2.79729 -1.27011 1.000 53.49824 282 GLN C CA 1
ATOM 1294 C C . GLN C 1 59 ? 23.67161 1.48554 -0.52469 1.000 34.77440 282 GLN C C 1
ATOM 1295 O O . GLN C 1 59 ? 23.18999 0.43940 -0.96882 1.000 32.04177 282 GLN C O 1
ATOM 1301 N N . TRP C 1 60 ? 24.38375 1.54010 0.59805 1.000 42.28838 283 TRP C N 1
ATOM 1302 C CA . TRP C 1 60 ? 24.67702 0.35406 1.39408 1.000 46.38856 283 TRP C CA 1
ATOM 1303 C C . TRP C 1 60 ? 23.59202 0.17072 2.44916 1.000 32.90965 283 TRP C C 1
ATOM 1304 O O . TRP C 1 60 ? 23.41659 1.02789 3.32195 1.000 36.06980 283 TRP C O 1
ATOM 1315 N N . LEU C 1 61 ? 22.87085 -0.94335 2.37033 1.000 33.80059 284 LEU C N 1
ATOM 1316 C CA . LEU C 1 61 ? 21.78776 -1.24945 3.29097 1.000 43.39431 284 LEU C CA 1
ATOM 1317 C C . LEU C 1 61 ? 22.16954 -2.39369 4.22049 1.000 39.64861 284 LEU C C 1
ATOM 1318 O O . LEU C 1 61 ? 23.01620 -3.23416 3.90449 1.000 41.09143 284 LEU C O 1
ATOM 1323 N N . LYS C 1 62 ? 21.52457 -2.40735 5.38376 1.000 42.34556 285 LYS C N 1
ATOM 1324 C CA . LYS C 1 62 ? 21.64974 -3.48753 6.35071 1.000 44.33826 285 LYS C CA 1
ATOM 1325 C C . LYS C 1 62 ? 20.25373 -3.93327 6.75587 1.000 41.80721 285 LYS C C 1
ATOM 1326 O O . LYS C 1 62 ? 19.39350 -3.09655 7.04593 1.000 39.05832 285 LYS C O 1
ATOM 1332 N N . HIS C 1 63 ? 20.03016 -5.24379 6.76236 1.000 45.63809 286 HIS C N 1
ATOM 1333 C CA . HIS C 1 63 ? 18.76282 -5.80776 7.20356 1.000 51.13778 286 HIS C CA 1
ATOM 1334 C C . HIS C 1 63 ? 18.79039 -5.97953 8.71670 1.000 45.13468 286 HIS C C 1
ATOM 1335 O O . HIS C 1 63 ? 19.70688 -6.60419 9.26029 1.000 46.68654 286 HIS C O 1
ATOM 1342 N N . ILE C 1 64 ? 17.78619 -5.42566 9.39181 1.000 41.54915 287 ILE C N 1
ATOM 1343 C CA . ILE C 1 64 ? 17.77547 -5.31280 10.84633 1.000 48.79344 287 ILE C CA 1
ATOM 1344 C C . ILE C 1 64 ? 16.91351 -6.42433 11.42945 1.000 38.24594 287 ILE C C 1
ATOM 1345 O O . ILE C 1 64 ? 15.76607 -6.61784 11.00967 1.000 31.35758 287 ILE C O 1
ATOM 1350 N N . VAL C 1 65 ? 17.46208 -7.15118 12.39750 1.000 39.58767 288 VAL C N 1
ATOM 1351 C CA . VAL C 1 65 ? 16.74836 -8.22013 13.08673 1.000 45.10410 288 VAL C CA 1
ATOM 1352 C C . VAL C 1 65 ? 16.22539 -7.65241 14.40027 1.000 45.88887 288 VAL C C 1
ATOM 1353 O O . VAL C 1 65 ? 17.00623 -7.27369 15.28016 1.000 48.21320 288 VAL C O 1
ATOM 1357 N N . ILE C 1 66 ? 14.90362 -7.58386 14.53453 1.000 38.93713 289 ILE C N 1
ATOM 1358 C CA . ILE C 1 66 ? 14.25449 -7.07331 15.73654 1.000 47.57654 289 ILE C CA 1
ATOM 1359 C C . ILE C 1 66 ? 13.45980 -8.22087 16.34552 1.000 49.31416 289 ILE C C 1
ATOM 1360 O O . ILE C 1 66 ? 12.50553 -8.71768 15.73314 1.000 44.37101 289 ILE C O 1
ATOM 1365 N N . ASN C 1 67 ? 13.86366 -8.64984 17.54447 1.000 48.10168 290 ASN C N 1
ATOM 1366 C CA . ASN C 1 67 ? 13.18915 -9.72549 18.27665 1.000 48.99086 290 ASN C CA 1
ATOM 1367 C C . ASN C 1 67 ? 13.15114 -11.01863 17.46551 1.000 43.41935 290 ASN C C 1
ATOM 1368 O O . ASN C 1 67 ? 12.17906 -11.77542 17.51278 1.000 43.21235 290 ASN C O 1
ATOM 1373 N N . GLY C 1 68 ? 14.21853 -11.27381 16.71331 1.000 43.59637 291 GLY C N 1
ATOM 1374 C CA . GLY C 1 68 ? 14.33200 -12.50047 15.95293 1.000 50.16965 291 GLY C CA 1
ATOM 1375 C C . GLY C 1 68 ? 13.62867 -12.50850 14.61586 1.000 47.11460 291 GLY C C 1
ATOM 1376 O O . GLY C 1 68 ? 13.46309 -13.58484 14.03082 1.000 54.71948 291 GLY C O 1
ATOM 1377 N N . SER C 1 69 ? 13.20576 -11.35108 14.11202 1.000 49.49850 292 SER C N 1
ATOM 1378 C CA . SER C 1 69 ? 12.56684 -11.26359 12.80573 1.000 50.92179 292 SER C CA 1
ATOM 1379 C C . SER C 1 69 ? 13.03868 -10.00113 12.10447 1.000 52.06662 292 SER C C 1
ATOM 1380 O O . SER C 1 69 ? 13.01181 -8.91522 12.69048 1.000 60.03467 292 SER C O 1
ATOM 1383 N N . SER C 1 70 ? 13.46833 -10.14731 10.85284 1.000 43.83131 293 SER C N 1
ATOM 1384 C CA . SER C 1 70 ? 13.89599 -9.01951 10.04011 1.000 52.29319 293 SER C CA 1
ATOM 1385 C C . SER C 1 70 ? 12.75447 -8.41759 9.22955 1.000 52.92430 293 SER C C 1
ATOM 1386 O O . SER C 1 70 ? 13.00893 -7.67774 8.27230 1.000 47.25093 293 SER C O 1
ATOM 1389 N N . PHE C 1 71 ? 11.50683 -8.71657 9.58793 1.000 56.22142 294 PHE C N 1
ATOM 1390 C CA . PHE C 1 71 ? 10.34873 -8.26525 8.83086 1.000 47.21188 294 PHE C CA 1
ATOM 1391 C C . PHE C 1 71 ? 9.36010 -7.57169 9.75738 1.000 56.43248 294 PHE C C 1
ATOM 1392 O O . PHE C 1 71 ? 9.16868 -7.98852 10.90397 1.000 50.23092 294 PHE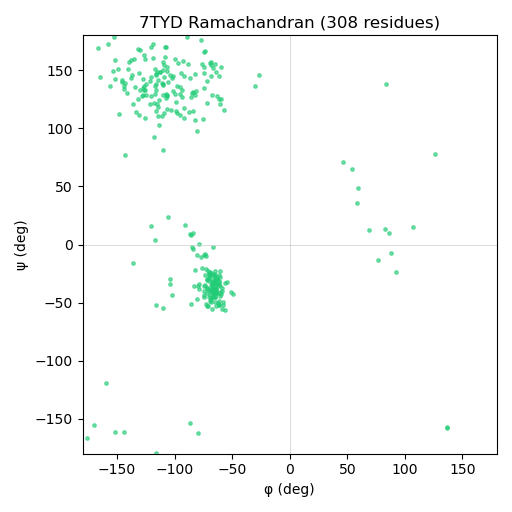 C O 1
ATOM 1400 N N . GLY C 1 72 ? 8.72965 -6.51649 9.24691 1.000 60.90060 295 GLY C N 1
ATOM 1401 C CA . GLY C 1 72 ? 7.85887 -5.67450 10.03977 1.000 62.70145 295 GLY C CA 1
ATOM 1402 C C . GLY C 1 72 ? 6.47431 -6.25243 10.23718 1.000 66.32241 295 GLY C C 1
ATOM 1403 O O . GLY C 1 72 ? 6.23005 -7.44965 10.06084 1.000 65.30111 295 GLY C O 1
ATOM 1404 N N . ALA C 1 73 ? 5.54769 -5.37048 10.61852 1.000 69.31494 296 ALA C N 1
ATOM 1405 C CA . ALA C 1 73 ? 4.17490 -5.79372 10.87167 1.000 73.65657 296 ALA C CA 1
ATOM 1406 C C . ALA C 1 73 ? 3.48133 -6.21354 9.58166 1.000 73.87239 296 ALA C C 1
ATOM 1407 O O . ALA C 1 73 ? 2.83264 -7.26495 9.52692 1.000 71.84928 296 ALA C O 1
ATOM 1409 N N . ASP C 1 74 ? 3.60788 -5.40557 8.53133 1.000 69.60386 297 ASP C N 1
ATOM 1410 C CA . ASP C 1 74 ? 2.98238 -5.69658 7.24802 1.000 64.44265 297 ASP C CA 1
ATOM 1411 C C . ASP C 1 74 ? 3.81590 -6.63020 6.37917 1.000 64.59872 297 ASP C C 1
ATOM 1412 O O . ASP C 1 74 ? 3.48843 -6.81219 5.20138 1.000 70.93640 297 ASP C O 1
ATOM 1414 N N . GLY C 1 75 ? 4.87275 -7.22432 6.92507 1.000 62.84190 298 GLY C N 1
ATOM 1415 C CA . GLY C 1 75 ? 5.74445 -8.08197 6.15290 1.000 62.06984 298 GLY C CA 1
ATOM 1416 C C . GLY C 1 75 ? 6.85251 -7.36790 5.41558 1.000 58.52556 298 GLY C C 1
ATOM 1417 O O . GLY C 1 75 ? 7.52037 -7.99068 4.58215 1.000 67.62845 298 GLY C O 1
ATOM 1418 N N . PHE C 1 76 ? 7.06816 -6.08467 5.68919 1.000 57.20012 299 PHE C N 1
ATOM 1419 C CA . PHE C 1 76 ? 8.11439 -5.30357 5.04106 1.000 60.38705 299 PHE C CA 1
ATOM 1420 C C . PHE C 1 76 ? 9.43327 -5.47206 5.79038 1.000 57.09824 299 PHE C C 1
ATOM 1421 O O . PHE C 1 76 ? 9.44000 -5.56015 7.02163 1.000 61.28021 299 PHE C O 1
ATOM 1429 N N . PRO C 1 77 ? 10.55940 -5.51887 5.08275 1.000 54.37970 300 PRO C N 1
ATOM 1430 C CA . PRO C 1 77 ? 11.83326 -5.79221 5.75315 1.000 55.42329 300 PRO C CA 1
ATOM 1431 C C . PRO C 1 77 ? 12.33292 -4.59329 6.54196 1.000 51.76094 300 PRO C C 1
ATOM 1432 O O . PRO C 1 77 ? 12.10449 -3.43603 6.18024 1.000 39.21522 300 PRO C O 1
ATOM 1436 N N . TYR C 1 78 ? 13.01705 -4.89134 7.64401 1.000 56.63436 301 TYR C N 1
ATOM 1437 C CA . TYR C 1 78 ? 13.72923 -3.87959 8.42056 1.000 57.46295 301 TYR C CA 1
ATOM 1438 C C . TYR C 1 78 ? 15.05571 -3.62164 7.72393 1.000 47.37884 301 TYR C C 1
ATOM 1439 O O . TYR C 1 78 ? 16.01559 -4.37679 7.89214 1.000 44.51875 301 TYR C O 1
ATOM 1448 N N . VAL C 1 79 ? 15.11465 -2.56194 6.92499 1.000 50.40381 302 VAL C N 1
ATOM 1449 C CA . VAL C 1 79 ? 16.31040 -2.22232 6.16654 1.000 49.93246 302 VAL C CA 1
ATOM 1450 C C . VAL C 1 79 ? 16.69032 -0.78463 6.47587 1.000 42.43961 302 VAL C C 1
ATOM 1451 O O . VAL C 1 79 ? 15.82858 0.10656 6.47664 1.000 39.82462 302 VAL C O 1
ATOM 1455 N N . GLN C 1 80 ? 17.97013 -0.55591 6.75639 1.000 38.65700 303 GLN C N 1
ATOM 1456 C CA . GLN C 1 80 ? 18.47402 0.74771 7.15714 1.000 42.45438 303 GLN C CA 1
ATOM 1457 C C . GLN C 1 80 ? 19.60782 1.17340 6.23442 1.000 47.95510 303 GLN C C 1
ATOM 1458 O O . GLN C 1 80 ? 20.46808 0.36254 5.87618 1.000 38.40451 303 GLN C O 1
ATOM 1464 N N . VAL C 1 81 ? 19.59901 2.44551 5.84864 1.000 41.24319 304 VAL C N 1
ATOM 1465 C CA . VAL C 1 81 ? 20.64484 2.99665 4.99549 1.000 46.11733 304 VAL C CA 1
ATOM 1466 C C . VAL C 1 81 ? 21.84402 3.36382 5.85799 1.000 47.51017 304 VAL C C 1
ATOM 1467 O O . VAL C 1 81 ? 21.70876 4.06044 6.87101 1.000 47.62541 304 VAL C O 1
ATOM 1469 N N . LEU C 1 82 ? 23.02250 2.89089 5.45929 1.000 49.51070 305 LEU C N 1
ATOM 1470 C CA . LEU C 1 82 ? 24.24726 3.10234 6.21963 1.000 44.27949 305 LEU C CA 1
ATOM 1471 C C . LEU C 1 82 ? 25.15713 4.15630 5.60831 1.000 49.20101 305 LEU C C 1
ATOM 1472 O O . LEU C 1 82 ? 25.82668 4.88535 6.34768 1.000 56.57643 305 LEU C O 1
ATOM 1477 N N . LYS C 1 83 ? 25.18850 4.25615 4.28158 1.000 50.31191 306 LYS C N 1
ATOM 1478 C CA . LYS C 1 83 ? 26.09761 5.15207 3.58275 1.000 44.74773 306 LYS C CA 1
ATOM 1479 C C . LYS C 1 83 ? 25.61589 5.29722 2.14729 1.000 47.24629 306 LYS C C 1
ATOM 1480 O O . LYS C 1 83 ? 25.09840 4.34586 1.55641 1.000 48.00901 306 LYS C O 1
ATOM 1486 N N . THR C 1 84 ? 25.77541 6.49845 1.60042 1.000 56.09574 307 THR C N 1
ATOM 1487 C CA . THR C 1 84 ? 25.40444 6.75560 0.21293 1.000 60.94925 307 THR C CA 1
ATOM 1488 C C . THR C 1 84 ? 26.63998 6.97452 -0.65429 1.000 50.01293 307 THR C C 1
ATOM 1489 O O . THR C 1 84 ? 27.70401 7.34244 -0.15486 1.000 51.56998 307 THR C O 1
ATOM 1493 N N . VAL C 1 92 ? 36.25358 0.91133 -7.19680 1.000 56.12857 315 VAL C N 1
ATOM 1494 C CA . VAL C 1 92 ? 35.42344 -0.03082 -6.45804 1.000 61.37899 315 VAL C CA 1
ATOM 1495 C C . VAL C 1 92 ? 34.78761 0.65166 -5.25374 1.000 69.27953 315 VAL C C 1
ATOM 1496 O O . VAL C 1 92 ? 35.38666 1.53612 -4.64162 1.000 81.29331 315 VAL C O 1
ATOM 1498 N N . GLU C 1 93 ? 33.56877 0.23431 -4.91916 1.000 65.18453 316 GLU C N 1
ATOM 1499 C CA . GLU C 1 93 ? 32.84781 0.76303 -3.76577 1.000 61.16542 316 GLU C CA 1
ATOM 1500 C C . GLU C 1 93 ? 33.15105 -0.11730 -2.55936 1.000 68.63588 316 GLU C C 1
ATOM 1501 O O . GLU C 1 93 ? 32.68373 -1.25855 -2.48046 1.000 67.80730 316 GLU C O 1
ATOM 1503 N N . VAL C 1 94 ? 33.93133 0.41019 -1.61964 1.000 70.78256 317 VAL C N 1
ATOM 1504 C CA . VAL C 1 94 ? 34.34608 -0.31955 -0.42793 1.000 75.25558 317 VAL C CA 1
ATOM 1505 C C . VAL C 1 94 ? 33.58310 0.23008 0.76890 1.000 66.50408 317 VAL C C 1
ATOM 1506 O O . VAL C 1 94 ? 33.57653 1.44441 1.00503 1.000 72.55038 317 VAL C O 1
ATOM 1510 N N . LEU C 1 95 ? 32.94331 -0.66181 1.51947 1.000 61.79376 318 LEU C N 1
ATOM 1511 C CA . LEU C 1 95 ? 32.26297 -0.31498 2.76105 1.000 66.18073 318 LEU C CA 1
ATOM 1512 C C . LEU C 1 95 ? 33.08715 -0.84408 3.92693 1.000 59.50596 318 LEU C C 1
ATOM 1513 O O . LEU C 1 95 ? 33.26366 -2.05904 4.06615 1.000 65.80441 318 LEU C O 1
ATOM 1518 N N . TYR C 1 96 ? 33.58838 0.06789 4.75561 1.000 48.52289 319 TYR C N 1
ATOM 1519 C CA . TYR C 1 96 ? 34.52768 -0.26124 5.82012 1.000 53.20629 319 TYR C CA 1
ATOM 1520 C C . TYR C 1 96 ? 33.77769 -0.38440 7.14096 1.000 57.80860 319 TYR C C 1
ATOM 1521 O O . TYR C 1 96 ? 33.11070 0.56247 7.57207 1.000 59.53866 319 TYR C O 1
ATOM 1530 N N . LEU C 1 97 ? 33.89211 -1.54619 7.77937 1.000 59.20701 320 LEU C N 1
ATOM 1531 C CA . LEU C 1 97 ? 33.28635 -1.81263 9.08308 1.000 55.43530 320 LEU C CA 1
ATOM 1532 C C . LEU C 1 97 ? 34.41105 -2.00486 10.09395 1.000 59.91660 320 LEU C C 1
ATOM 1533 O O . LEU C 1 97 ? 35.03732 -3.06578 10.13860 1.000 57.66600 320 LEU C O 1
ATOM 1538 N N . ARG C 1 98 ? 34.65968 -0.98350 10.90741 1.000 60.81969 321 ARG C N 1
ATOM 1539 C CA . ARG C 1 98 ? 35.71106 -1.04011 11.91223 1.000 62.58424 321 ARG C CA 1
ATOM 1540 C C . ARG C 1 98 ? 35.15819 -1.54892 13.23869 1.000 58.83712 321 ARG C C 1
ATOM 1541 O O . ARG C 1 98 ? 34.01510 -1.26246 13.60457 1.000 55.41741 321 ARG C O 1
ATOM 1543 N N . ASN C 1 99 ? 35.99430 -2.30423 13.95921 1.000 58.80440 322 ASN C N 1
ATOM 1544 C CA . ASN C 1 99 ? 35.62915 -2.93407 15.22612 1.000 69.23253 322 ASN C CA 1
ATOM 1545 C C . ASN C 1 99 ? 34.27346 -3.62073 15.10930 1.000 71.87792 322 ASN C C 1
ATOM 1546 O O . ASN C 1 99 ? 33.27720 -3.15246 15.66994 1.000 79.71944 322 ASN C O 1
ATOM 1551 N N . VAL C 1 100 ? 34.22608 -4.72711 14.37003 1.000 67.61793 323 VAL C N 1
ATOM 1552 C CA . VAL C 1 100 ? 32.95940 -5.38950 14.09780 1.000 60.00403 323 VAL C CA 1
ATOM 1553 C C . VAL C 1 100 ? 32.48637 -6.13286 15.33991 1.000 59.47262 323 VAL C C 1
ATOM 1554 O O . VAL C 1 100 ? 33.26627 -6.81962 16.01501 1.000 58.11284 323 VAL C O 1
ATOM 1558 N N . SER C 1 101 ? 31.20346 -5.98513 15.65653 1.000 57.82562 324 SER C N 1
ATOM 1559 C CA . SER C 1 101 ? 30.58295 -6.63858 16.79832 1.000 55.30162 324 SER C CA 1
ATOM 1560 C C . SER C 1 101 ? 29.44098 -7.52854 16.32525 1.000 50.64164 324 SER C C 1
ATOM 1561 O O . SER C 1 101 ? 29.02384 -7.48403 15.16507 1.000 60.06066 324 SER C O 1
ATOM 1563 N N . ALA C 1 102 ? 28.92783 -8.33931 17.25430 1.000 52.99269 325 ALA C N 1
ATOM 1564 C CA . ALA C 1 102 ? 27.87562 -9.29320 16.92164 1.000 44.74948 325 ALA C CA 1
ATOM 1565 C C . ALA C 1 102 ? 26.61302 -8.61582 16.40859 1.000 46.86413 325 ALA C C 1
ATOM 1566 O O . ALA C 1 102 ? 25.82117 -9.25745 15.70981 1.000 47.78506 325 ALA C O 1
ATOM 1568 N N . GLU C 1 103 ? 26.40569 -7.33845 16.73734 1.000 51.95828 326 GLU C N 1
ATOM 1569 C CA . GLU C 1 103 ? 25.22858 -6.63171 16.24524 1.000 52.83015 326 GLU C CA 1
ATOM 1570 C C . GLU C 1 103 ? 25.35044 -6.29291 14.76492 1.000 51.90360 326 GLU C C 1
ATOM 1571 O O . GLU C 1 103 ? 24.33227 -6.15554 14.07772 1.000 52.66871 326 GLU C O 1
ATOM 1573 N N . ASP C 1 104 ? 26.57491 -6.15488 14.25517 1.000 54.97744 327 ASP C N 1
ATOM 1574 C CA . ASP C 1 104 ? 26.76933 -5.81945 12.85016 1.000 56.01766 327 ASP C CA 1
ATOM 1575 C C . ASP C 1 104 ? 26.56825 -7.00591 11.91755 1.000 49.87101 327 ASP C C 1
ATOM 1576 O O . ASP C 1 104 ? 26.49998 -6.80642 10.69994 1.000 59.41812 327 ASP C O 1
ATOM 1581 N N . ALA C 1 105 ? 26.46793 -8.22140 12.44944 1.000 51.38823 328 ALA C N 1
ATOM 1582 C CA . ALA C 1 105 ? 26.22848 -9.38674 11.61323 1.000 50.05827 328 ALA C CA 1
ATOM 1583 C C . ALA C 1 105 ? 24.85930 -9.29530 10.94669 1.000 54.27009 328 ALA C C 1
ATOM 1584 O O . ALA C 1 105 ? 23.94275 -8.62857 11.43277 1.000 43.25161 328 ALA C O 1
ATOM 1586 N N . GLY C 1 106 ? 24.73020 -9.97268 9.81530 1.000 52.91390 329 GLY C N 1
ATOM 1587 C CA . GLY C 1 106 ? 23.48070 -10.02407 9.09529 1.000 54.38666 329 GLY C CA 1
ATOM 1588 C C . GLY C 1 106 ? 23.70926 -9.84531 7.61189 1.000 49.72606 329 GLY C C 1
ATOM 1589 O O . GLY C 1 106 ? 24.80538 -10.07298 7.10279 1.000 49.96174 329 GLY C O 1
ATOM 1590 N N . GLU C 1 107 ? 22.65144 -9.42899 6.92406 1.000 52.79790 330 GLU C N 1
ATOM 1591 C CA . GLU C 1 107 ? 22.66131 -9.27393 5.47753 1.000 55.09596 330 GLU C CA 1
ATOM 1592 C C . GLU C 1 107 ? 22.96295 -7.83058 5.09948 1.000 49.05200 330 GLU C C 1
ATOM 1593 O O . GLU C 1 107 ? 22.40810 -6.89403 5.68232 1.000 53.56282 330 GLU C O 1
ATOM 1599 N N . TYR C 1 108 ? 23.84372 -7.65794 4.11757 1.000 45.81448 331 TYR C N 1
ATOM 1600 C CA . TYR C 1 108 ? 24.18649 -6.34968 3.57835 1.000 48.93158 331 TYR C CA 1
ATOM 1601 C C . TYR C 1 108 ? 23.86060 -6.32896 2.09237 1.000 45.23225 331 TYR C C 1
ATOM 1602 O O . TYR C 1 108 ? 24.28925 -7.21568 1.34670 1.000 49.22895 331 TYR C O 1
ATOM 1611 N N . THR C 1 109 ? 23.10624 -5.31934 1.66662 1.000 36.68418 332 THR C N 1
ATOM 1612 C CA . THR C 1 109 ? 22.65219 -5.19185 0.28697 1.000 41.80230 332 THR C CA 1
ATOM 1613 C C . THR C 1 109 ? 23.26627 -3.94481 -0.33199 1.000 44.27198 332 THR C C 1
ATOM 1614 O O . THR C 1 109 ? 23.06051 -2.83389 0.16847 1.000 42.37785 332 THR C O 1
ATOM 1618 N N . CYS C 1 110 ? 24.01344 -4.12845 -1.41797 1.000 47.95203 333 CYS C N 1
ATOM 1619 C CA . CYS C 1 110 ? 24.55649 -3.01357 -2.18646 1.000 49.00597 333 CYS C CA 1
ATOM 1620 C C . CYS C 1 110 ? 23.51495 -2.59590 -3.21746 1.000 37.65697 333 CYS C C 1
ATOM 1621 O O . CYS C 1 110 ? 23.20131 -3.35771 -4.13706 1.000 45.20804 333 CYS C O 1
ATOM 1624 N N . LEU C 1 111 ? 22.98606 -1.38635 -3.06929 1.000 37.59572 334 LEU C N 1
ATOM 1625 C CA . LEU C 1 111 ? 21.88053 -0.90631 -3.88455 1.000 47.07198 334 LEU C CA 1
ATOM 1626 C C . LEU C 1 111 ? 22.35510 0.17460 -4.84592 1.000 47.34192 334 LEU C C 1
ATOM 1627 O O . LEU C 1 111 ? 23.22962 0.98002 -4.51184 1.000 55.62434 334 LEU C O 1
ATOM 1632 N N . ALA C 1 112 ? 21.77190 0.18167 -6.04264 1.000 40.30986 335 ALA C N 1
ATOM 1633 C CA . ALA C 1 112 ? 22.03377 1.20714 -7.03997 1.000 56.19146 335 ALA C CA 1
ATOM 1634 C C . ALA C 1 112 ? 20.81190 1.32569 -7.93766 1.000 58.66038 335 ALA C C 1
ATOM 1635 O O . ALA C 1 112 ? 20.08536 0.35119 -8.15007 1.000 56.14152 335 ALA C O 1
ATOM 1637 N N . GLY C 1 113 ? 20.58543 2.52976 -8.45597 1.000 55.39169 336 GLY C N 1
ATOM 1638 C CA . GLY C 1 113 ? 19.43772 2.75499 -9.31429 1.000 48.63175 336 GLY C CA 1
ATOM 1639 C C . GLY C 1 113 ? 19.64133 3.96696 -10.19394 1.000 45.60978 336 GLY C C 1
ATOM 1640 O O . GLY C 1 113 ? 20.61325 4.71261 -10.05574 1.000 47.97339 336 GLY C O 1
ATOM 1641 N N . ASN C 1 114 ? 18.69968 4.15178 -11.11210 1.000 40.46447 337 ASN C N 1
ATOM 1642 C CA . ASN C 1 114 ? 18.70281 5.30431 -12.00026 1.000 42.00769 337 ASN C CA 1
ATOM 1643 C C . ASN C 1 114 ? 17.26281 5.61668 -12.38666 1.000 47.24754 337 ASN C C 1
ATOM 1644 O O . ASN C 1 114 ? 16.31604 5.18890 -11.71639 1.000 62.72960 337 ASN C O 1
ATOM 1649 N N . SER C 1 115 ? 17.09542 6.36824 -13.47562 1.000 47.09931 338 SER C N 1
ATOM 1650 C CA . SER C 1 115 ? 15.76008 6.76775 -13.90627 1.000 49.56826 338 SER C CA 1
ATOM 1651 C C . SER C 1 115 ? 14.90202 5.55921 -14.25448 1.000 53.61236 338 SER C C 1
ATOM 1652 O O . SER C 1 115 ? 13.68863 5.55940 -14.01668 1.000 47.16502 338 SER C O 1
ATOM 1655 N N . ILE C 1 116 ? 15.51541 4.51441 -14.81110 1.000 54.54857 339 ILE C N 1
ATOM 1656 C CA . ILE C 1 116 ? 14.74886 3.37455 -15.30081 1.000 52.38183 339 ILE C CA 1
ATOM 1657 C C . ILE C 1 116 ? 14.35494 2.44136 -14.16359 1.000 53.87836 339 ILE C C 1
ATOM 1658 O O . ILE C 1 116 ? 13.20228 2.00870 -14.07039 1.000 55.76791 339 ILE C O 1
ATOM 1660 N N . GLY C 1 117 ? 15.29682 2.11025 -13.28451 1.000 46.20250 340 GLY C N 1
ATOM 1661 C CA . GLY C 1 117 ? 15.00051 1.17039 -12.22355 1.000 46.06341 340 GLY C CA 1
ATOM 1662 C C . GLY C 1 117 ? 16.18226 1.00915 -11.29429 1.000 46.57248 340 GLY C C 1
ATOM 1663 O O . GLY C 1 117 ? 17.13522 1.78978 -11.32794 1.000 42.75855 340 GLY C O 1
ATOM 1664 N N . LEU C 1 118 ? 16.10681 -0.02956 -10.46438 1.000 47.83405 341 LEU C N 1
ATOM 1665 C CA . LEU C 1 118 ? 17.10311 -0.28124 -9.43497 1.000 46.21700 341 LEU C CA 1
ATOM 1666 C C . LEU C 1 118 ? 17.63624 -1.70368 -9.54874 1.000 43.25240 341 LEU C C 1
ATOM 1667 O O . LEU C 1 118 ? 17.03656 -2.57023 -10.19010 1.000 47.19874 341 LEU C O 1
ATOM 1670 N N . SER C 1 119 ? 18.78133 -1.92923 -8.90702 1.000 39.42481 342 SER C N 1
ATOM 1671 C CA . SER C 1 119 ? 19.43160 -3.23104 -8.88567 1.000 49.11195 342 SER C CA 1
ATOM 1672 C C . SER C 1 119 ? 20.17166 -3.37792 -7.56463 1.000 48.40364 342 SER C C 1
ATOM 1673 O O . SER C 1 119 ? 20.61650 -2.38816 -6.97715 1.000 50.71261 342 SER C O 1
ATOM 1676 N N . TYR C 1 120 ? 20.30492 -4.62007 -7.09963 1.000 46.15651 343 TYR C N 1
ATOM 1677 C CA . TYR C 1 120 ? 20.92093 -4.85286 -5.79894 1.000 48.17016 343 TYR C CA 1
ATOM 1678 C C . TYR C 1 120 ? 21.50112 -6.25855 -5.73215 1.000 40.79358 343 TYR C C 1
ATOM 1679 O O . TYR C 1 120 ? 20.86351 -7.21850 -6.17443 1.000 39.53110 343 TYR C O 1
ATOM 1688 N N . GLN C 1 121 ? 22.70791 -6.36555 -5.17798 1.000 37.91784 344 GLN C N 1
ATOM 1689 C CA . GLN C 1 121 ? 23.34905 -7.63725 -4.87100 1.000 46.52514 344 GLN C CA 1
ATOM 1690 C C . GLN C 1 121 ? 23.63086 -7.69654 -3.37575 1.000 51.57090 344 GLN C C 1
ATOM 1691 O O . GLN C 1 121 ? 23.96207 -6.67938 -2.75784 1.000 54.92833 344 GLN C O 1
ATOM 1697 N N . SER C 1 122 ? 23.50441 -8.88713 -2.79656 1.000 48.82045 345 SER C N 1
ATOM 1698 C CA . SER C 1 122 ? 23.53796 -9.05701 -1.35109 1.000 48.36961 345 SER C CA 1
ATOM 1699 C C . SER C 1 122 ? 24.69303 -9.95428 -0.92433 1.000 49.52660 345 SER C C 1
ATOM 1700 O O . SER C 1 122 ? 25.39057 -10.55769 -1.74395 1.000 60.51361 345 SER C O 1
ATOM 1703 N N . ALA C 1 123 ? 24.87127 -10.02894 0.39193 1.000 35.66130 346 ALA C N 1
ATOM 1704 C CA . ALA C 1 123 ? 25.84336 -10.89517 1.04682 1.000 39.70208 346 ALA C CA 1
ATOM 1705 C C . ALA C 1 123 ? 25.48972 -10.92547 2.52789 1.000 55.46123 346 ALA C C 1
ATOM 1706 O O . ALA C 1 123 ? 24.66559 -10.13881 3.00112 1.000 49.38237 346 ALA C O 1
ATOM 1708 N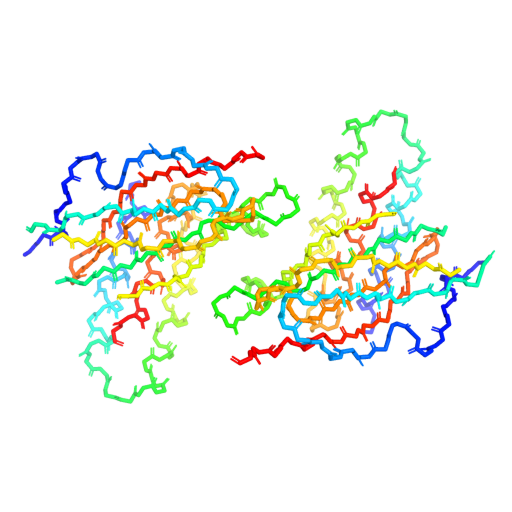 N . TRP C 1 124 ? 26.12035 -11.84435 3.25648 1.000 56.76231 347 TRP C N 1
ATOM 1709 C CA . TRP C 1 124 ? 25.89147 -11.98614 4.68856 1.000 46.04126 347 TRP C CA 1
ATOM 1710 C C . TRP C 1 124 ? 27.22611 -11.96969 5.41598 1.000 44.66144 347 TRP C C 1
ATOM 1711 O O . TRP C 1 124 ? 28.13413 -12.73391 5.07407 1.000 36.22930 347 TRP C O 1
ATOM 1722 N N . LEU C 1 125 ? 27.33960 -11.10228 6.41790 1.000 52.64866 348 LEU C N 1
ATOM 1723 C CA . LEU C 1 125 ? 28.53615 -11.02350 7.24356 1.000 49.99645 348 LEU C CA 1
ATOM 1724 C C . LEU C 1 125 ? 28.36090 -11.88625 8.48617 1.000 51.62567 348 LEU C C 1
ATOM 1725 O O . LEU C 1 125 ? 27.37249 -11.74573 9.21463 1.000 50.22282 348 LEU C O 1
ATOM 1730 N N . THR C 1 126 ? 29.31979 -12.77647 8.72189 1.000 41.73121 349 THR C N 1
ATOM 1731 C CA . THR C 1 126 ? 29.30815 -13.67105 9.87012 1.000 40.39269 349 THR C CA 1
ATOM 1732 C C . THR C 1 126 ? 30.35946 -13.21496 10.87240 1.000 44.06039 349 THR C C 1
ATOM 1733 O O . THR C 1 126 ? 31.53082 -13.04894 10.51765 1.000 50.16348 349 THR C O 1
ATOM 1737 N N . VAL C 1 127 ? 29.93762 -13.00881 12.11666 1.000 43.90484 350 VAL C N 1
ATOM 1738 C CA . VAL C 1 127 ? 30.81466 -12.56141 13.19126 1.000 53.18140 350 VAL C CA 1
ATOM 1739 C C . VAL C 1 127 ? 30.87703 -13.63690 14.26452 1.000 47.83336 350 VAL C C 1
ATOM 1740 O O . VAL C 1 127 ? 29.85044 -14.21032 14.64419 1.000 48.59893 350 VAL C O 1
ATOM 1744 N N . LEU C 1 128 ? 32.08206 -13.89903 14.75978 1.000 52.26060 351 LEU C N 1
ATOM 1745 C CA . LEU C 1 128 ? 32.29362 -14.91415 15.77675 1.000 54.55656 351 LEU C CA 1
ATOM 1746 C C . LEU C 1 128 ? 33.12489 -14.35856 16.91970 1.000 59.50547 351 LEU C C 1
ATOM 1747 O O . LEU C 1 128 ? 33.99756 -13.50821 16.71011 1.000 53.90500 351 LEU C O 1
ATOM 1752 N N . PRO C 1 129 ? 32.87256 -14.82906 18.15039 1.000 58.45078 352 PRO C N 1
ATOM 1753 C CA . PRO C 1 129 ? 33.62200 -14.52100 19.37215 1.000 53.09451 352 PRO C CA 1
ATOM 1754 C C . PRO C 1 129 ? 35.13313 -14.67258 19.20480 1.000 61.96659 352 PRO C C 1
ATOM 1755 O O . PRO C 1 129 ? 35.57386 -15.51115 18.41790 1.000 62.85922 352 PRO C O 1
ATOM 1759 N N . GLY D 2 3 ? 3.76003 -10.48086 -11.89290 1.000 86.88750 0 GLY D N 1
ATOM 1760 C CA . GLY D 2 3 ? 4.23482 -9.82041 -13.09475 1.000 96.39209 0 GLY D CA 1
ATOM 1761 C C . GLY D 2 3 ? 3.63052 -8.44560 -13.29827 1.000 87.61935 0 GLY D C 1
ATOM 1762 O O . GLY D 2 3 ? 4.34625 -7.44469 -13.34865 1.000 84.45123 0 GLY D O 1
ATOM 1763 N N . ASP D 2 4 ? 2.30091 -8.40012 -13.42001 1.000 86.05739 1 ASP D N 1
ATOM 1764 C CA . ASP D 2 4 ? 1.61742 -7.12097 -13.57883 1.000 69.54949 1 ASP D CA 1
ATOM 1765 C C . ASP D 2 4 ? 1.77977 -6.24555 -12.34400 1.000 87.79263 1 ASP D C 1
ATOM 1766 O O . ASP D 2 4 ? 1.83167 -5.01506 -12.45789 1.000 89.66769 1 ASP D O 1
ATOM 1768 N N . ARG D 2 5 ? 1.85658 -6.85711 -11.15916 1.000 89.75301 2 ARG D N 1
ATOM 1769 C CA . ARG D 2 5 ? 2.14646 -6.08824 -9.95370 1.000 84.66406 2 ARG D CA 1
ATOM 1770 C C . ARG D 2 5 ? 3.53184 -5.46212 -10.03032 1.000 86.42196 2 ARG D C 1
ATOM 1771 O O . ARG D 2 5 ? 3.71809 -4.29935 -9.65297 1.000 80.58557 2 ARG D O 1
ATOM 1779 N N . ARG D 2 6 ? 4.51612 -6.21770 -10.52467 1.000 90.01505 3 ARG D N 1
ATOM 1780 C CA . ARG D 2 6 ? 5.85501 -5.66721 -10.70370 1.000 80.51475 3 ARG D CA 1
ATOM 1781 C C . ARG D 2 6 ? 5.86772 -4.56147 -11.74989 1.000 73.71920 3 ARG D C 1
ATOM 1782 O O . ARG D 2 6 ? 6.71690 -3.66465 -11.69471 1.000 75.12083 3 ARG D O 1
ATOM 1784 N N .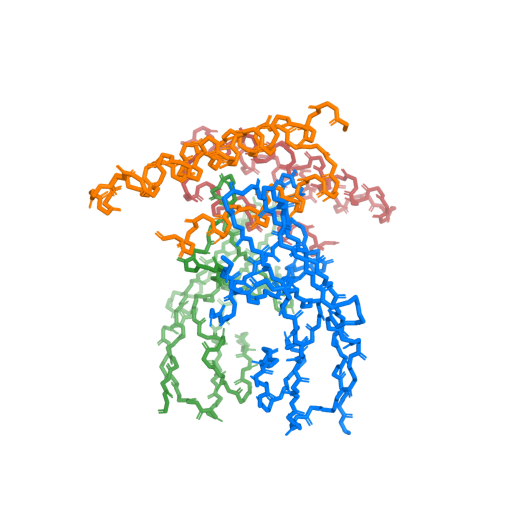 LYS D 2 7 ? 4.93906 -4.60676 -12.70791 1.000 74.06974 4 LYS D N 1
ATOM 1785 C CA . LYS D 2 7 ? 4.84899 -3.54077 -13.69969 1.000 73.00562 4 LYS D CA 1
ATOM 1786 C C . LYS D 2 7 ? 4.34939 -2.24516 -13.07089 1.000 60.92903 4 LYS D C 1
ATOM 1787 O O . LYS D 2 7 ? 4.88758 -1.16765 -13.34852 1.000 68.33297 4 LYS D O 1
ATOM 1789 N N . GLU D 2 8 ? 3.32303 -2.32976 -12.22064 1.000 65.60660 5 GLU D N 1
ATOM 1790 C CA . GLU D 2 8 ? 2.85193 -1.14317 -11.51106 1.000 70.65924 5 GLU D CA 1
ATOM 1791 C C . GLU D 2 8 ? 3.90716 -0.64117 -10.53368 1.000 61.28994 5 GLU D C 1
ATOM 1792 O O . GLU D 2 8 ? 4.03990 0.56978 -10.31710 1.000 46.92330 5 GLU D O 1
ATOM 1794 N N . MET D 2 9 ? 4.66565 -1.56170 -9.93903 1.000 64.21952 6 MET D N 1
ATOM 1795 C CA . MET D 2 9 ? 5.73798 -1.19707 -9.01717 1.000 58.67524 6 MET D CA 1
ATOM 1796 C C . MET D 2 9 ? 6.77502 -0.31036 -9.70204 1.000 59.56426 6 MET D C 1
ATOM 1797 O O . MET D 2 9 ? 7.06406 0.80179 -9.24458 1.000 57.45457 6 MET D O 1
ATOM 1802 N N . ASP D 2 10 ? 7.33516 -0.78610 -10.81784 1.000 58.55068 7 ASP D N 1
ATOM 1803 C CA . ASP D 2 10 ? 8.36203 -0.02147 -11.52000 1.000 46.95272 7 ASP D CA 1
ATOM 1804 C C . ASP D 2 10 ? 7.79271 1.23203 -12.17425 1.000 49.04183 7 ASP D C 1
ATOM 1805 O O . ASP D 2 10 ? 8.52440 2.20746 -12.37959 1.000 50.34831 7 ASP D O 1
ATOM 1807 N N . LYS D 2 11 ? 6.49999 1.22939 -12.50539 1.000 52.80597 8 LYS D N 1
ATOM 1808 C CA . LYS D 2 11 ? 5.90156 2.38614 -13.16438 1.000 51.21744 8 LYS D CA 1
ATOM 1809 C C . LYS D 2 11 ? 5.80914 3.57593 -12.21648 1.000 55.16763 8 LYS D C 1
ATOM 1810 O O . LYS D 2 11 ? 6.20089 4.69426 -12.56909 1.000 46.83110 8 LYS D O 1
ATOM 1812 N N . VAL D 2 12 ? 5.29418 3.35668 -11.00258 1.000 55.69231 9 VAL D N 1
ATOM 1813 C CA . VAL D 2 12 ? 5.18294 4.45235 -10.04748 1.000 55.43446 9 VAL D CA 1
ATOM 1814 C C . VAL D 2 12 ? 6.54529 4.88691 -9.52283 1.000 57.74035 9 VAL D C 1
ATOM 1815 O O . VAL D 2 12 ? 6.69044 6.02719 -9.06785 1.000 47.44577 9 VAL D O 1
ATOM 1819 N N . TYR D 2 13 ? 7.55403 4.01234 -9.57343 1.000 59.65357 10 TYR D N 1
ATOM 1820 C CA . TYR D 2 13 ? 8.89668 4.41836 -9.17105 1.000 55.88821 10 TYR D CA 1
ATOM 1821 C C . TYR D 2 13 ? 9.49861 5.37782 -10.18958 1.000 55.82244 10 TYR D C 1
ATOM 1822 O O . TYR D 2 13 ? 9.95682 6.46977 -9.83482 1.000 65.86852 10 TYR D O 1
ATOM 1831 N N . ARG D 2 14 ? 9.50840 4.97923 -11.46467 1.000 57.61001 11 ARG D N 1
ATOM 1832 C CA . ARG D 2 14 ? 10.02092 5.85510 -12.51284 1.000 58.40464 11 ARG D CA 1
ATOM 1833 C C . ARG D 2 14 ? 9.21583 7.14296 -12.60455 1.000 49.10473 11 ARG D C 1
ATOM 1834 O O . ARG D 2 14 ? 9.76702 8.19678 -12.94238 1.000 59.20902 11 ARG D O 1
ATOM 1836 N N . THR D 2 15 ? 7.91536 7.07998 -12.31115 1.000 43.40938 12 THR D N 1
ATOM 1837 C CA . THR D 2 15 ? 7.11422 8.29757 -12.25846 1.000 50.40643 12 THR D CA 1
ATOM 1838 C C . THR D 2 15 ? 7.51143 9.16041 -11.06883 1.000 56.53028 12 THR D C 1
ATOM 1839 O O . THR D 2 15 ? 7.58023 10.39008 -11.18060 1.000 57.09365 12 THR D O 1
ATOM 1843 N N . ALA D 2 16 ? 7.77800 8.53471 -9.92060 1.000 57.35433 13 ALA D N 1
ATOM 1844 C CA . ALA D 2 16 ? 8.24183 9.29294 -8.76596 1.000 55.39608 13 ALA D CA 1
ATOM 1845 C C . ALA D 2 16 ? 9.67380 9.77440 -8.95343 1.000 56.47883 13 ALA D C 1
ATOM 1846 O O . ALA D 2 16 ? 10.04640 10.82280 -8.41762 1.000 67.38768 13 ALA D O 1
ATOM 1848 N N . PHE D 2 17 ? 10.48706 9.03063 -9.70756 1.000 56.75851 14 PHE D N 1
ATOM 1849 C CA . PHE D 2 17 ? 11.83872 9.49233 -10.00691 1.000 53.92964 14 PHE D CA 1
ATOM 1850 C C . PHE D 2 17 ? 11.80837 10.76564 -10.84173 1.000 60.29933 14 PHE D C 1
ATOM 1851 O O . PHE D 2 17 ? 12.62502 11.67153 -10.63830 1.000 65.11673 14 PHE D O 1
ATOM 1859 N N . LYS D 2 18 ? 10.86982 10.85372 -11.78643 1.000 61.33382 15 LYS D N 1
ATOM 1860 C CA . LYS D 2 18 ? 10.79449 12.03082 -12.64480 1.000 58.47070 15 LYS D CA 1
ATOM 1861 C C . LYS D 2 18 ? 10.21863 13.22652 -11.89671 1.000 62.17583 15 LYS D C 1
ATOM 1862 O O . LYS D 2 18 ? 10.72752 14.34678 -12.02091 1.000 59.58713 15 LYS D O 1
ATOM 1864 N N . ARG D 2 19 ? 9.15911 13.00821 -11.11330 1.000 59.00738 16 ARG D N 1
ATOM 1865 C CA . ARG D 2 19 ? 8.53406 14.10872 -10.38747 1.000 55.30132 16 ARG D CA 1
ATOM 1866 C C . ARG D 2 19 ? 9.44175 14.65145 -9.29167 1.000 61.43323 16 ARG D C 1
ATOM 1867 O O . ARG D 2 19 ? 9.42940 15.85774 -9.02119 1.000 61.84685 16 ARG D O 1
ATOM 1869 N N . ILE D 2 20 ? 10.22965 13.78600 -8.65226 1.000 54.26073 17 ILE D N 1
ATOM 1870 C CA . ILE D 2 20 ? 11.15622 14.24841 -7.62408 1.000 48.91375 17 ILE D CA 1
ATOM 1871 C C . ILE D 2 20 ? 12.27135 15.07572 -8.25043 1.000 55.87398 17 ILE D C 1
ATOM 1872 O O . ILE D 2 20 ? 12.56631 16.19059 -7.80455 1.000 49.58926 17 ILE D O 1
ATOM 1877 N N . THR D 2 21 ? 12.89470 14.54969 -9.30666 1.000 59.76981 18 THR D N 1
ATOM 1878 C CA . THR D 2 21 ? 14.00737 15.22020 -9.97045 1.000 53.21166 18 THR D CA 1
ATOM 1879 C C . THR D 2 21 ? 13.60181 16.51553 -10.66203 1.000 52.89649 18 THR D C 1
ATOM 1880 O O . THR D 2 21 ? 14.47129 17.19054 -11.22507 1.000 55.42237 18 THR D O 1
ATOM 1884 N N . SER D 2 22 ? 12.31915 16.87579 -10.64122 1.000 52.81620 19 SER D N 1
ATOM 1885 C CA . SER D 2 22 ? 11.84134 18.09904 -11.26518 1.000 53.54126 19 SER D CA 1
ATOM 1886 C C . SER D 2 22 ? 11.23826 19.08294 -10.27351 1.000 66.65657 19 SER D C 1
ATOM 1887 O O . SER D 2 22 ? 10.73335 20.12999 -10.69556 1.000 72.81993 19 SER D O 1
ATOM 1890 N N . THR D 2 23 ? 11.27287 18.78365 -8.97684 1.000 65.69749 20 THR D N 1
ATOM 1891 C CA . THR D 2 23 ? 10.65771 19.64249 -7.97201 1.000 60.65359 20 THR D CA 1
ATOM 1892 C C . THR D 2 23 ? 11.73227 20.33208 -7.14241 1.000 64.19269 20 THR D C 1
ATOM 1893 O O . THR D 2 23 ? 12.44384 19.66818 -6.37797 1.000 66.87739 20 THR D O 1
ATOM 1897 N N . PRO D 2 24 ? 11.86514 21.65937 -7.24316 1.000 70.85715 21 PRO D N 1
ATOM 1898 C CA . PRO D 2 24 ? 12.90767 22.34050 -6.45919 1.000 70.21849 21 PRO D CA 1
ATOM 1899 C C . PRO D 2 24 ? 12.58746 22.38188 -4.98140 1.000 72.60124 21 PRO D C 1
ATOM 1900 O O . PRO D 2 24 ? 13.48275 22.19239 -4.14726 1.000 72.32391 21 PRO D O 1
ATOM 1904 N N . ASP D 2 25 ? 11.33018 22.64778 -4.63900 1.000 70.37625 22 ASP D N 1
ATOM 1905 C CA . ASP D 2 25 ? 10.89466 22.66372 -3.25139 1.000 76.17599 22 ASP D CA 1
ATOM 1906 C C . ASP D 2 25 ? 11.19219 21.32314 -2.59702 1.000 67.03037 22 ASP D C 1
ATOM 1907 O O . ASP D 2 25 ? 10.64589 20.29070 -2.99816 1.000 70.58254 22 ASP D O 1
ATOM 1912 N N . LYS D 2 26 ? 12.07776 21.33711 -1.59982 1.000 67.00382 23 LYS D N 1
ATOM 1913 C CA . LYS D 2 26 ? 12.40723 20.10136 -0.90076 1.000 65.93872 23 LYS D CA 1
ATOM 1914 C C . LYS D 2 26 ? 11.24358 19.61592 -0.04809 1.000 66.63016 23 LYS D C 1
ATOM 1915 O O . LYS D 2 26 ? 11.10345 18.40821 0.17492 1.000 67.20382 23 LYS D O 1
ATOM 1917 N N . GLU D 2 27 ? 10.40431 20.53456 0.43547 1.000 65.95636 24 GLU D N 1
ATOM 1918 C CA . GLU D 2 27 ? 9.21779 20.12762 1.17982 1.000 68.60103 24 GLU D CA 1
ATOM 1919 C C . GLU D 2 27 ? 8.22351 19.41474 0.27401 1.000 70.88693 24 GLU D C 1
ATOM 1920 O O . GLU D 2 27 ? 7.58808 18.43748 0.68631 1.000 67.04756 24 GLU D O 1
ATOM 1922 N N . LYS D 2 28 ? 8.07869 19.88878 -0.96584 1.000 72.49428 25 LYS D N 1
ATOM 1923 C CA . LYS D 2 28 ? 7.19788 19.22347 -1.91846 1.000 72.78785 25 LYS D CA 1
ATOM 1924 C C . LYS D 2 28 ? 7.76327 17.88148 -2.36236 1.000 70.33143 25 LYS D C 1
ATOM 1925 O O . LYS D 2 28 ? 6.99785 16.95925 -2.66326 1.000 68.71694 25 LYS D O 1
ATOM 1927 N N . ARG D 2 29 ? 9.09137 17.75596 -2.42140 1.000 68.72045 26 ARG D N 1
ATOM 1928 C CA . ARG D 2 29 ? 9.69531 16.47960 -2.78573 1.000 63.28161 26 ARG D CA 1
ATOM 1929 C C . ARG D 2 29 ? 9.35982 15.40711 -1.75993 1.000 64.27006 26 ARG D C 1
ATOM 1930 O O . ARG D 2 29 ? 9.06214 14.26362 -2.12137 1.000 68.05909 26 ARG D O 1
ATOM 1938 N N . LYS D 2 30 ? 9.39864 15.76119 -0.47301 1.000 67.80688 27 LYS D N 1
ATOM 1939 C CA . LYS D 2 30 ? 9.01186 14.81415 0.56658 1.000 61.58319 27 LYS D CA 1
ATOM 1940 C C . LYS D 2 30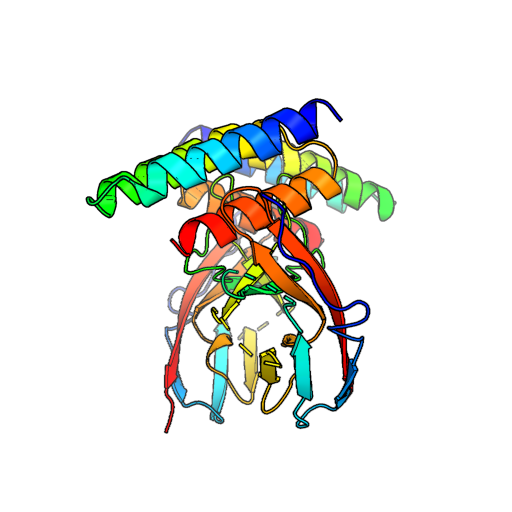 ? 7.55028 14.40946 0.43523 1.000 66.22791 27 LYS D C 1
ATOM 1941 O O . LYS D 2 30 ? 7.17664 13.29745 0.82623 1.000 68.18997 27 LYS D O 1
ATOM 1943 N N . GLU D 2 31 ? 6.71172 15.29200 -0.11463 1.000 59.22876 28 GLU D N 1
ATOM 1944 C CA . GLU D 2 31 ? 5.30904 14.94951 -0.32007 1.000 60.31609 28 GLU D CA 1
ATOM 1945 C C . GLU D 2 31 ? 5.13874 13.91487 -1.42492 1.000 64.96304 28 GLU D C 1
ATOM 1946 O O . GLU D 2 31 ? 4.17817 13.13683 -1.39986 1.000 57.16064 28 GLU D O 1
ATOM 1948 N N . VAL D 2 32 ? 6.05222 13.88833 -2.39662 1.000 67.87571 29 VAL D N 1
ATOM 1949 C CA . VAL D 2 32 ? 5.95001 12.91258 -3.47629 1.000 62.77593 29 VAL D CA 1
ATOM 1950 C C . VAL D 2 32 ? 6.43900 11.54163 -3.02008 1.000 64.39449 29 VAL D C 1
ATOM 1951 O O . VAL D 2 32 ? 5.90774 10.51350 -3.45646 1.000 68.26240 29 VAL D O 1
ATOM 1955 N N . VAL D 2 33 ? 7.44073 11.49766 -2.13864 1.000 60.17961 30 VAL D N 1
ATOM 1956 C CA . VAL D 2 33 ? 7.91325 10.21977 -1.61398 1.000 62.71960 30 VAL D CA 1
ATOM 1957 C C . VAL D 2 33 ? 6.82739 9.55264 -0.77799 1.000 66.10195 30 VAL D C 1
ATOM 1958 O O . VAL D 2 33 ? 6.58706 8.34480 -0.89778 1.000 60.88521 30 VAL D O 1
ATOM 1962 N N . LYS D 2 34 ? 6.14907 10.32725 0.07304 1.000 73.60806 31 LYS D N 1
ATOM 1963 C CA . LYS D 2 34 ? 5.07827 9.76837 0.89300 1.000 74.23933 31 LYS D CA 1
ATOM 1964 C C . LYS D 2 34 ? 3.92855 9.26404 0.02968 1.000 74.69670 31 LYS D C 1
ATOM 1965 O O . LYS D 2 34 ? 3.36877 8.19267 0.29185 1.000 74.29307 31 LYS D O 1
ATOM 1967 N N . GLU D 2 35 ? 3.56098 10.02451 -1.00489 1.000 65.67111 32 GLU D N 1
ATOM 1968 C CA . GLU D 2 35 ? 2.52634 9.56682 -1.92552 1.000 68.68770 32 GLU D CA 1
ATOM 1969 C C . GLU D 2 35 ? 2.97059 8.32938 -2.69247 1.000 64.78658 32 GLU D C 1
ATOM 1970 O O . GLU D 2 35 ? 2.13978 7.47684 -3.02669 1.000 67.99387 32 GLU D O 1
ATOM 1972 N N . ALA D 2 36 ? 4.26898 8.21308 -2.97865 1.000 63.62652 33 ALA D N 1
ATOM 1973 C CA . ALA D 2 36 ? 4.76732 7.02480 -3.66093 1.000 65.72262 33 ALA D CA 1
ATOM 1974 C C . ALA D 2 36 ? 4.72348 5.80745 -2.74706 1.000 62.11836 33 ALA D C 1
ATOM 1975 O O . ALA D 2 36 ? 4.28464 4.73054 -3.16503 1.000 55.03450 33 ALA D O 1
ATOM 1977 N N . THR D 2 37 ? 5.16290 5.96362 -1.49414 1.000 67.11732 34 THR D N 1
ATOM 1978 C CA . THR D 2 37 ? 5.16630 4.84459 -0.55470 1.000 71.04488 34 THR D CA 1
ATOM 1979 C C . THR D 2 37 ? 3.76347 4.28869 -0.34337 1.000 66.21401 34 THR D C 1
ATOM 1980 O O . THR D 2 37 ? 3.57371 3.06729 -0.29214 1.000 55.08334 34 THR D O 1
ATOM 1984 N N . GLU D 2 38 ? 2.76925 5.16956 -0.21234 1.000 70.08604 35 GLU D N 1
ATOM 1985 C CA . GLU D 2 38 ? 1.39186 4.71530 -0.04905 1.000 68.75326 35 GLU D CA 1
ATOM 1986 C C . GLU D 2 38 ? 0.93144 3.92704 -1.26800 1.000 67.58434 35 GLU D C 1
ATOM 1987 O O . GLU D 2 38 ? 0.40749 2.81351 -1.14170 1.000 69.95190 35 GLU D O 1
ATOM 1989 N N . GLN D 2 39 ? 1.12289 4.49332 -2.46305 1.000 68.45607 36 GLN D N 1
ATOM 1990 C CA . GLN D 2 39 ? 0.82186 3.75445 -3.68285 1.000 59.41149 36 GLN D CA 1
ATOM 1991 C C . GLN D 2 39 ? 1.67211 2.49875 -3.79250 1.000 64.45230 36 GLN D C 1
ATOM 1992 O O . GLN D 2 39 ? 1.19992 1.47421 -4.29454 1.000 75.03000 36 GLN D O 1
ATOM 1994 N N . LEU D 2 40 ? 2.91628 2.55063 -3.31167 1.000 61.99301 37 LEU D N 1
ATOM 1995 C CA . LEU D 2 40 ? 3.82366 1.42245 -3.48379 1.000 60.55153 37 LEU D CA 1
ATOM 1996 C C . LEU D 2 40 ? 3.47531 0.26959 -2.55191 1.000 65.84277 37 LEU D C 1
ATOM 1997 O O . LEU D 2 40 ? 3.45345 -0.88983 -2.97917 1.000 71.34629 37 LEU D O 1
ATOM 2002 N N . ARG D 2 41 ? 3.20694 0.56820 -1.27796 1.000 65.23498 38 ARG D N 1
ATOM 2003 C CA . ARG D 2 41 ? 2.97863 -0.48756 -0.29705 1.000 70.76317 38 ARG D CA 1
ATOM 2004 C C . ARG D 2 41 ? 1.68238 -1.24270 -0.56003 1.000 67.63636 38 ARG D C 1
ATOM 2005 O O . ARG D 2 41 ? 1.55034 -2.40088 -0.14898 1.000 70.38455 38 ARG D O 1
ATOM 2007 N N . ARG D 2 42 ? 0.71763 -0.61207 -1.23179 1.000 64.10394 39 ARG D N 1
ATOM 2008 C CA . ARG D 2 42 ? -0.55128 -1.27249 -1.51048 1.000 61.93701 39 ARG D CA 1
ATOM 2009 C C . ARG D 2 42 ? -0.45188 -2.31590 -2.61482 1.000 73.86209 39 ARG D C 1
ATOM 2010 O O . ARG D 2 42 ? -1.41841 -3.05571 -2.82371 1.000 79.55247 39 ARG D O 1
ATOM 2012 N N . ILE D 2 43 ? 0.67617 -2.39912 -3.32039 1.000 74.01423 40 ILE D N 1
ATOM 2013 C CA . ILE D 2 43 ? 0.80167 -3.30869 -4.45558 1.000 69.04776 40 ILE D CA 1
ATOM 2014 C C . ILE D 2 43 ? 1.62549 -4.53838 -4.08110 1.000 67.53230 40 ILE D C 1
ATOM 2015 O O . ILE D 2 43 ? 1.40736 -5.62857 -4.62110 1.000 76.07986 40 ILE D O 1
ATOM 2020 N N . ALA D 2 44 ? 2.56429 -4.38536 -3.14958 1.000 68.84704 41 ALA D N 1
ATOM 2021 C CA . ALA D 2 44 ? 3.47932 -5.47524 -2.81911 1.000 77.19555 41 ALA D CA 1
ATOM 2022 C C . ALA D 2 44 ? 2.75491 -6.57961 -2.05418 1.000 78.33402 41 ALA D C 1
ATOM 2023 O O . ALA D 2 44 ? 2.18966 -6.33724 -0.98308 1.000 75.67637 41 ALA D O 1
ATOM 2025 N N . LYS D 2 45 ? 2.77716 -7.79278 -2.60392 1.000 67.46543 42 LYS D N 1
ATOM 2026 C CA . LYS D 2 45 ? 2.18234 -8.96596 -1.97329 1.000 68.32451 42 LYS D CA 1
ATOM 2027 C C . LYS D 2 45 ? 3.21829 -10.01771 -1.62143 1.000 75.78291 42 LYS D C 1
ATOM 2028 O O . LYS D 2 45 ? 3.25991 -10.48810 -0.47801 1.000 86.81438 42 LYS D O 1
ATOM 2034 N N . ASP D 2 46 ? 4.05350 -10.41032 -2.57886 1.000 73.62032 43 ASP D N 1
ATOM 2035 C CA . ASP D 2 46 ? 5.14732 -11.32995 -2.31171 1.000 75.68947 43 ASP D CA 1
ATOM 2036 C C . ASP D 2 46 ? 6.19472 -10.65399 -1.43123 1.000 69.78064 43 ASP D C 1
ATOM 2037 O O . ASP D 2 46 ? 6.31307 -9.42613 -1.40198 1.000 72.97149 43 ASP D O 1
ATOM 2042 N N . GLU D 2 47 ? 6.94819 -11.46968 -0.68775 1.000 69.63119 44 GLU D N 1
ATOM 2043 C CA . GLU D 2 47 ? 8.08554 -10.93075 0.05158 1.000 66.57928 44 GLU D CA 1
ATOM 2044 C C . GLU D 2 47 ? 9.07723 -10.26618 -0.89353 1.000 71.62544 44 GLU D C 1
ATOM 2045 O O . GLU D 2 47 ? 9.62347 -9.20100 -0.58390 1.000 63.78860 44 GLU D O 1
ATOM 2051 N N . GLU D 2 48 ? 9.31365 -10.87731 -2.05803 1.000 73.02053 45 GLU D N 1
ATOM 2052 C CA . GLU D 2 48 ? 10.17724 -10.25617 -3.05698 1.000 72.64906 45 GLU D CA 1
ATOM 2053 C C . GLU D 2 48 ? 9.64002 -8.89233 -3.46996 1.000 70.43226 45 GLU D C 1
ATOM 2054 O O . GLU D 2 48 ? 10.41386 -7.95531 -3.69693 1.000 60.74103 45 GLU D O 1
ATOM 2056 N N . GLU D 2 49 ? 8.31507 -8.75947 -3.56452 1.000 69.26665 46 GLU D N 1
ATOM 2057 C CA . GLU D 2 49 ? 7.72030 -7.45552 -3.84077 1.000 63.84834 46 GLU D CA 1
ATOM 2058 C C . GLU D 2 49 ? 7.91367 -6.50829 -2.66278 1.000 70.74648 46 GLU D C 1
ATOM 2059 O O . GLU D 2 49 ? 8.30636 -5.34874 -2.84129 1.000 69.57343 46 GLU D O 1
ATOM 2065 N N . LYS D 2 50 ? 7.63914 -6.98690 -1.44655 1.000 70.32935 47 LYS D N 1
ATOM 2066 C CA . LYS D 2 50 ? 7.82292 -6.15111 -0.26459 1.000 65.50976 47 LYS D CA 1
ATOM 2067 C C . LYS D 2 50 ? 9.29138 -5.79953 -0.06240 1.000 63.25376 47 LYS D C 1
ATOM 2068 O O . LYS D 2 50 ? 9.61916 -4.67752 0.34209 1.000 61.30427 47 LYS D O 1
ATOM 2070 N N . LYS D 2 51 ? 10.19203 -6.74641 -0.33873 1.000 62.00532 48 LYS D N 1
ATOM 2071 C CA . LYS D 2 51 ? 11.61849 -6.45564 -0.26480 1.000 60.09764 48 LYS D CA 1
ATOM 2072 C C . LYS D 2 51 ? 12.08315 -5.57787 -1.41848 1.000 56.78062 48 LYS D C 1
ATOM 2073 O O . LYS D 2 51 ? 13.13143 -4.93377 -1.30766 1.000 56.48862 48 LYS D O 1
ATOM 2075 N N . LYS D 2 52 ? 11.33244 -5.54272 -2.52148 1.000 54.41560 49 LYS D N 1
ATOM 2076 C CA . LYS D 2 52 ? 11.65228 -4.62763 -3.61095 1.000 67.70307 49 LYS D CA 1
ATOM 2077 C C . LYS D 2 52 ? 11.08826 -3.23792 -3.34787 1.000 61.06364 49 LYS D C 1
ATOM 2078 O O . LYS D 2 52 ? 11.71097 -2.23352 -3.71124 1.000 61.48612 49 LYS D O 1
ATOM 2080 N N . ALA D 2 53 ? 9.91020 -3.16501 -2.72362 1.000 50.32602 50 ALA D N 1
ATOM 2081 C CA . ALA D 2 53 ? 9.32795 -1.87222 -2.38023 1.000 57.91942 50 ALA D CA 1
ATOM 2082 C C . ALA D 2 53 ? 10.22533 -1.10995 -1.41538 1.000 65.06262 50 ALA D C 1
ATOM 2083 O O . ALA D 2 53 ? 10.58701 0.04503 -1.66760 1.000 61.03188 50 ALA D O 1
ATOM 2085 N N . ALA D 2 54 ? 10.60915 -1.75362 -0.30769 1.000 66.58911 51 ALA D N 1
ATOM 2086 C CA . ALA D 2 54 ? 11.44222 -1.10097 0.69738 1.000 49.39044 51 ALA D CA 1
ATOM 2087 C C . ALA D 2 54 ? 12.71886 -0.52713 0.09810 1.000 50.75623 51 ALA D C 1
ATOM 2088 O O . ALA D 2 54 ? 13.21443 0.50452 0.56544 1.000 45.91195 51 ALA D O 1
ATOM 2090 N N . TYR D 2 55 ? 13.26111 -1.17093 -0.93874 1.000 58.37348 52 TYR D N 1
ATOM 2091 C CA . TYR D 2 55 ? 14.44001 -0.62516 -1.60433 1.000 38.48498 52 TYR D CA 1
ATOM 2092 C C . TYR D 2 55 ? 14.08258 0.58699 -2.45577 1.000 41.95480 52 TYR D C 1
ATOM 2093 O O . TYR D 2 55 ? 14.87258 1.53269 -2.56137 1.000 42.69778 52 TYR D O 1
ATOM 2102 N N . MET D 2 56 ? 12.89688 0.57830 -3.07103 1.000 46.90491 53 MET D N 1
ATOM 2103 C CA . MET D 2 56 ? 12.51552 1.67295 -3.95863 1.000 41.12750 53 MET D CA 1
ATOM 2104 C C . MET D 2 56 ? 12.32931 2.97741 -3.19264 1.000 46.23298 53 MET D C 1
ATOM 2105 O O . MET D 2 56 ? 12.79174 4.03486 -3.63617 1.000 53.29139 53 MET D O 1
ATOM 2110 N N . ILE D 2 57 ? 11.65081 2.92734 -2.04311 1.000 58.89475 54 ILE D N 1
ATOM 2111 C CA . ILE D 2 57 ? 11.43554 4.14272 -1.26250 1.000 55.24771 54 ILE D CA 1
ATOM 2112 C C . ILE D 2 57 ? 12.75573 4.66632 -0.70668 1.000 49.80325 54 ILE D C 1
ATOM 2113 O O . ILE D 2 57 ? 12.97706 5.88143 -0.63694 1.000 48.40464 54 ILE D O 1
ATOM 2118 N N . LEU D 2 58 ? 13.65764 3.76272 -0.31469 1.000 47.13546 55 LEU D N 1
ATOM 2119 C CA . LEU D 2 58 ? 14.94176 4.18857 0.23607 1.000 45.16800 55 LEU D CA 1
ATOM 2120 C C . LEU D 2 58 ? 15.77447 4.92600 -0.80661 1.000 62.87158 55 LEU D C 1
ATOM 2121 O O . LEU D 2 58 ? 16.30240 6.01223 -0.54138 1.000 69.23315 55 LEU D O 1
ATOM 2126 N N . PHE D 2 59 ? 15.90732 4.34636 -2.00217 1.000 54.51275 56 PHE D N 1
ATOM 2127 C CA . PHE D 2 59 ? 16.69247 4.99501 -3.04753 1.000 55.79394 56 PHE D CA 1
ATOM 2128 C C . PHE D 2 59 ? 16.02601 6.27202 -3.54172 1.000 64.49311 56 PHE D C 1
ATOM 2129 O O . PHE D 2 59 ? 16.71168 7.18250 -4.02227 1.000 66.86005 56 PHE D O 1
ATOM 2137 N N . LEU D 2 60 ? 14.69890 6.35974 -3.42853 1.000 62.88938 57 LEU D N 1
ATOM 2138 C CA . LEU D 2 60 ? 13.98993 7.54727 -3.89317 1.000 56.47387 57 LEU D CA 1
ATOM 2139 C C . LEU D 2 60 ? 14.37221 8.78531 -3.09248 1.000 61.32634 57 LEU D C 1
ATOM 2140 O O . LEU D 2 60 ? 14.27783 9.90726 -3.60343 1.000 60.18897 57 LEU D O 1
ATOM 2145 N N . LYS D 2 61 ? 14.81024 8.60625 -1.84831 1.000 62.58138 58 LYS D N 1
ATOM 2146 C CA . LYS D 2 61 ? 15.17874 9.71667 -0.97967 1.000 66.44216 58 LYS D CA 1
ATOM 2147 C C . LYS D 2 61 ? 16.60672 10.19981 -1.20069 1.000 58.94610 58 LYS D C 1
ATOM 2148 O O . LYS D 2 61 ? 17.01587 11.18543 -0.57722 1.000 69.99967 58 LYS D O 1
ATOM 2150 N N . THR D 2 62 ? 17.37215 9.53508 -2.06207 1.000 52.50176 59 THR D N 1
ATOM 2151 C CA . THR D 2 62 ? 18.72857 9.95402 -2.38428 1.000 55.00637 59 THR D CA 1
ATOM 2152 C C . THR D 2 62 ? 18.77065 10.99214 -3.49843 1.000 59.06004 59 THR D C 1
ATOM 2153 O O . THR D 2 62 ? 19.85815 11.32289 -3.98338 1.000 55.39605 59 THR D O 1
ATOM 2157 N N . LEU D 2 63 ? 17.61830 11.50872 -3.91114 1.000 50.84151 60 LEU D N 1
ATOM 2158 C CA . LEU D 2 63 ? 17.54981 12.46145 -5.01086 1.000 53.20672 60 LEU D CA 1
ATOM 2159 C C . LEU D 2 63 ? 17.38339 13.88852 -4.49788 1.000 56.92522 60 LEU D C 1
ATOM 2160 O O . LEU D 2 63 ? 16.88799 14.10835 -3.39261 1.000 52.89867 60 LEU D O 1
#

B-factor: mean 58.09, std 11.72, range [20.5, 102.79]

Organism: Homo sapiens (NCBI:txid9606)

Radius of gyration: 21.95 Å; Cα contacts (8 Å, |Δi|>4): 607; chains: 4; bounding box: 51×50×65 Å